Protein AF-A0A3M6WGT9-F1 (afdb_monomer_lite)

Sequence (282 aa):
MFNALTCRSSTKSVLRGEIPVFGGKNSNRMFNYAVMGSLLGQGMVIYFPPLQRVFQTEALGVGDLVSEAVSPNGHQIHDPWLTPTGQQQCRDRCDRFQRHGEIELLLASPMRRALQTCHLTFEPVVRRGKKIVALPIAEEASDAPCDTGSEVDILQADFPDIVDFDNVKYGWWHHDQELAVDPPSLNARAAKLSRFIRDRPEKEVVLVSHGFFNHYLTGDVNDKGEQTTPWWEETELRTFSFVEGDERAMIRETDESMRRRGAKEEGPRLNRPKERGKSISV

pLDDT: mean 82.73, std 18.53, range [26.28, 98.88]

Foldseek 3Di:
DVVVQCPPDPPDHVVVVREPCDDDPRHPVVVNVVVVVVVVVVVCCQPPVVNCVVVVHHHDDPVNVVDPDDDPCNLQAALDADDPVLLVLLQVLLVVDDCLVQADAAEEALRNNLLSSSCSNNVVNLVVVHAYEHALLQFDLDLGNNSQHDAPVVSCVVQPSRHDCPNPDGPSRDCDDCNPNFLLSLLVSLLVVLVVVVPDPRDHYDYRHDFLSVCSNQQQADPRSHGNDDTDDRSQDWDWDFDPPDPSSWIDTDPVRCVVVVHDDDDTHHSDSDPPDPDPDD

Organism: Hortaea werneckii (NCBI:txid91943)

Radius of gyration: 25.4 Å; chains: 1; bounding box: 83×44×42 Å

Structure (mmCIF, N/CA/C/O backbone):
data_AF-A0A3M6WGT9-F1
#
_entry.id   AF-A0A3M6WGT9-F1
#
loop_
_atom_site.group_PDB
_atom_site.id
_atom_site.type_symbol
_atom_site.label_atom_id
_atom_site.label_alt_id
_atom_site.label_comp_id
_atom_site.label_asym_id
_atom_site.label_entity_id
_atom_site.label_seq_id
_atom_site.pdbx_PDB_ins_code
_atom_site.Cartn_x
_atom_site.Cartn_y
_atom_site.Cartn_z
_atom_site.occupancy
_atom_site.B_iso_or_equiv
_atom_site.auth_seq_id
_atom_site.auth_comp_id
_atom_site.auth_asym_id
_atom_site.auth_atom_id
_atom_site.pdbx_PDB_model_num
ATOM 1 N N . MET A 1 1 ? 40.885 0.415 -18.250 1.00 55.53 1 MET A N 1
ATOM 2 C CA . MET A 1 1 ? 41.825 -0.094 -17.221 1.00 55.53 1 MET A CA 1
ATOM 3 C C . MET A 1 1 ? 42.456 -1.435 -17.615 1.00 55.53 1 MET A C 1
ATOM 5 O O . MET A 1 1 ? 43.675 -1.496 -17.694 1.00 55.53 1 MET A O 1
ATOM 9 N N . PHE A 1 2 ? 41.672 -2.471 -17.953 1.00 50.66 2 PHE A N 1
ATOM 10 C CA . PHE A 1 2 ? 42.188 -3.800 -18.340 1.00 50.66 2 PHE A CA 1
ATOM 11 C C . PHE A 1 2 ? 43.122 -3.809 -19.569 1.00 50.66 2 PHE A C 1
ATOM 13 O O . PHE A 1 2 ? 44.172 -4.440 -19.511 1.00 50.66 2 PHE A O 1
ATOM 20 N N . ASN A 1 3 ? 42.839 -3.020 -20.615 1.00 54.06 3 ASN A N 1
ATOM 21 C CA . ASN A 1 3 ? 43.721 -2.907 -21.795 1.00 54.06 3 ASN A CA 1
ATOM 22 C C . ASN A 1 3 ? 45.082 -2.235 -21.528 1.00 54.06 3 ASN A C 1
ATOM 24 O O . ASN A 1 3 ? 46.012 -2.400 -22.307 1.00 54.06 3 ASN A O 1
ATOM 28 N N . ALA A 1 4 ? 45.223 -1.461 -20.448 1.00 53.47 4 ALA A N 1
ATOM 29 C CA . ALA A 1 4 ? 46.499 -0.830 -20.097 1.00 53.47 4 ALA A CA 1
ATOM 30 C C . ALA A 1 4 ? 47.393 -1.759 -19.253 1.00 53.47 4 ALA A C 1
ATOM 32 O O . ALA A 1 4 ? 48.613 -1.603 -19.247 1.00 53.47 4 ALA A O 1
ATOM 33 N N . LEU A 1 5 ? 46.795 -2.745 -18.570 1.00 52.88 5 LEU A N 1
ATOM 34 C CA . LEU A 1 5 ? 47.497 -3.759 -17.777 1.00 52.88 5 LEU A CA 1
ATOM 35 C C . LEU A 1 5 ? 48.136 -4.852 -18.648 1.00 52.88 5 LEU A C 1
ATOM 37 O O . LEU A 1 5 ? 49.143 -5.433 -18.253 1.00 52.88 5 LEU A O 1
ATOM 41 N N . THR A 1 6 ? 47.591 -5.106 -19.839 1.00 52.44 6 THR A N 1
ATOM 42 C CA . THR A 1 6 ? 48.084 -6.119 -20.787 1.00 52.44 6 THR A CA 1
ATOM 43 C C . THR A 1 6 ? 49.278 -5.646 -21.626 1.00 52.44 6 THR A C 1
ATOM 45 O O . THR A 1 6 ? 50.026 -6.467 -22.150 1.00 52.44 6 THR A O 1
ATOM 48 N N . CYS A 1 7 ? 49.524 -4.336 -21.717 1.00 48.47 7 CYS A N 1
ATOM 49 C CA . CYS A 1 7 ? 50.463 -3.759 -22.688 1.00 48.47 7 CYS A CA 1
ATOM 50 C C . CYS A 1 7 ? 51.912 -3.548 -22.204 1.00 48.47 7 CYS A C 1
ATOM 52 O O . CYS A 1 7 ? 52.659 -2.820 -22.855 1.00 48.47 7 CYS A O 1
ATOM 54 N N . ARG A 1 8 ? 52.373 -4.165 -21.102 1.00 52.38 8 ARG A N 1
ATOM 55 C CA . ARG A 1 8 ? 53.797 -4.032 -20.698 1.00 52.38 8 ARG A CA 1
ATOM 56 C C . ARG A 1 8 ? 54.530 -5.316 -20.308 1.00 52.38 8 ARG A C 1
ATOM 58 O O . ARG A 1 8 ? 55.694 -5.250 -19.924 1.00 52.38 8 ARG A O 1
ATOM 65 N N . SER A 1 9 ? 53.920 -6.488 -20.451 1.00 49.50 9 SER A N 1
ATOM 66 C CA . SER A 1 9 ? 54.666 -7.747 -20.380 1.00 49.50 9 SER A CA 1
ATOM 67 C C . SER A 1 9 ? 53.886 -8.874 -21.041 1.00 49.50 9 SER A C 1
ATOM 69 O O . SER A 1 9 ? 52.798 -9.209 -20.591 1.00 49.50 9 SER A O 1
ATOM 71 N N . SER A 1 10 ? 54.457 -9.501 -22.071 1.00 49.78 10 SER A N 1
ATOM 72 C CA . SER A 1 10 ? 53.919 -10.744 -22.641 1.00 49.78 10 SER A CA 1
ATOM 73 C C . SER A 1 10 ? 54.091 -11.953 -21.708 1.00 49.78 10 SER A C 1
ATOM 75 O O . SER A 1 10 ? 53.603 -13.033 -22.022 1.00 49.78 10 SER A O 1
ATOM 77 N N . THR A 1 11 ? 54.774 -11.793 -20.565 1.00 55.25 11 THR A N 1
ATOM 78 C CA . THR A 1 11 ? 55.174 -12.905 -19.689 1.00 55.25 11 THR A CA 1
ATOM 79 C C . THR A 1 11 ? 54.880 -12.703 -18.202 1.00 55.25 11 THR A C 1
ATOM 81 O O . THR A 1 11 ? 55.142 -13.625 -17.439 1.00 55.25 11 THR A O 1
ATOM 84 N N . LYS A 1 12 ? 54.377 -11.542 -17.757 1.00 53.00 12 LYS A N 1
ATOM 85 C CA . LYS A 1 12 ? 54.099 -11.274 -16.332 1.00 53.00 12 LYS A CA 1
ATOM 86 C C . LYS A 1 12 ? 52.681 -10.775 -16.110 1.00 53.00 12 LYS A C 1
ATOM 88 O O . LYS A 1 12 ? 52.239 -9.850 -16.788 1.00 53.00 12 LYS A O 1
ATOM 93 N N . SER A 1 13 ? 51.987 -11.364 -15.138 1.00 54.47 13 SER A N 1
ATOM 94 C CA . SER A 1 13 ? 50.572 -11.081 -14.864 1.00 54.47 13 SER A CA 1
ATOM 95 C C . SER A 1 13 ? 50.356 -10.462 -13.485 1.00 54.47 13 SER A C 1
ATOM 97 O O . SER A 1 13 ? 50.841 -10.967 -12.473 1.00 54.47 13 SER A O 1
ATOM 99 N N . VAL A 1 14 ? 49.552 -9.396 -13.436 1.00 54.03 14 VAL A N 1
ATOM 100 C CA . VAL A 1 14 ? 49.102 -8.769 -12.180 1.00 54.03 14 VAL A CA 1
ATOM 101 C C . VAL A 1 14 ? 48.201 -9.716 -11.377 1.00 54.03 14 VAL A C 1
ATOM 103 O O . VAL A 1 14 ? 48.299 -9.758 -10.156 1.00 54.03 14 VAL A O 1
ATOM 106 N N . LEU A 1 15 ? 47.397 -10.551 -12.050 1.00 56.28 15 LEU A N 1
ATOM 107 C CA . LEU A 1 15 ? 46.505 -11.530 -11.408 1.00 56.28 15 LEU A CA 1
ATOM 108 C C . LEU A 1 15 ? 47.255 -12.717 -10.780 1.00 56.28 15 LEU A C 1
ATOM 110 O O . LEU A 1 15 ? 46.694 -13.415 -9.944 1.00 56.28 15 LEU A O 1
ATOM 114 N N . ARG A 1 16 ? 48.523 -12.940 -11.157 1.00 57.12 16 ARG A N 1
ATOM 115 C CA . ARG A 1 16 ? 49.406 -13.953 -10.547 1.00 57.12 16 ARG A CA 1
ATOM 116 C C . ARG A 1 16 ? 50.304 -13.392 -9.434 1.00 57.12 16 ARG A C 1
ATOM 118 O O . ARG A 1 16 ? 51.127 -14.126 -8.903 1.00 57.12 16 ARG A O 1
ATOM 125 N N . GLY A 1 17 ? 50.169 -12.110 -9.076 1.00 58.03 17 GLY A N 1
ATOM 126 C CA . GLY A 1 17 ? 50.948 -11.481 -7.997 1.00 58.03 17 GLY A CA 1
ATOM 127 C C . GLY A 1 17 ? 52.405 -11.147 -8.350 1.00 58.03 17 GLY A C 1
ATOM 128 O O . GLY A 1 17 ? 53.167 -10.718 -7.489 1.00 58.03 17 GLY A O 1
ATOM 129 N N . GLU A 1 18 ? 52.807 -11.294 -9.615 1.00 56.44 18 GLU A N 1
ATOM 130 C CA . GLU A 1 18 ? 54.190 -11.084 -10.078 1.00 56.44 18 GLU A CA 1
ATOM 131 C C . GLU A 1 18 ? 54.564 -9.595 -10.227 1.00 56.44 18 GLU A C 1
ATOM 133 O O . GLU A 1 18 ? 55.741 -9.249 -10.366 1.00 56.44 18 GLU A O 1
ATOM 138 N N . ILE A 1 19 ? 53.567 -8.703 -10.196 1.00 58.50 19 ILE A N 1
ATOM 139 C CA . ILE A 1 19 ? 53.727 -7.246 -10.212 1.00 58.50 19 ILE A CA 1
ATOM 140 C C . ILE A 1 19 ? 52.951 -6.678 -9.013 1.00 58.50 19 ILE A C 1
ATOM 142 O O . ILE A 1 19 ? 51.719 -6.739 -9.009 1.00 58.50 19 ILE A O 1
ATOM 146 N N . PRO A 1 20 ? 53.629 -6.118 -7.994 1.00 58.47 20 PRO A N 1
ATOM 147 C CA . PRO A 1 20 ? 52.953 -5.575 -6.822 1.00 58.47 20 PRO A CA 1
ATOM 148 C C . PRO A 1 20 ? 52.165 -4.313 -7.198 1.00 58.47 20 PRO A C 1
ATOM 150 O O . PRO A 1 20 ? 52.735 -3.352 -7.717 1.00 58.47 20 PRO A O 1
ATOM 153 N N . VAL A 1 21 ? 50.857 -4.307 -6.919 1.00 58.66 21 VAL A N 1
ATOM 154 C CA . VAL A 1 21 ? 49.956 -3.173 -7.207 1.00 58.66 21 VAL A CA 1
ATOM 155 C C . VAL A 1 21 ? 50.207 -2.008 -6.247 1.00 58.66 21 VAL A C 1
ATOM 157 O O . VAL A 1 21 ? 50.140 -0.855 -6.656 1.00 58.66 21 VAL A O 1
ATOM 160 N N . PHE A 1 22 ? 50.612 -2.276 -5.004 1.00 56.28 22 PHE A N 1
ATOM 161 C CA . PHE A 1 22 ? 50.898 -1.243 -4.007 1.00 56.28 22 PHE A CA 1
ATOM 162 C C . PHE A 1 22 ? 52.315 -1.402 -3.435 1.00 56.28 22 PHE A C 1
ATOM 164 O O . PHE A 1 22 ? 52.705 -2.482 -3.005 1.00 56.28 22 PHE A O 1
ATOM 171 N N . GLY A 1 23 ? 53.099 -0.316 -3.450 1.00 56.31 23 GLY A N 1
ATOM 172 C CA . GLY A 1 23 ? 54.267 -0.150 -2.570 1.00 56.31 23 GLY A CA 1
ATOM 173 C C . GLY A 1 23 ? 55.510 -1.035 -2.781 1.00 56.31 23 GLY A C 1
ATOM 174 O O . GLY A 1 23 ? 56.225 -1.265 -1.814 1.00 56.31 23 GLY A O 1
ATOM 175 N N . GLY A 1 24 ? 55.831 -1.501 -3.997 1.00 56.53 24 GLY A N 1
ATOM 176 C CA . GLY A 1 24 ? 57.049 -2.296 -4.269 1.00 56.53 24 GLY A CA 1
ATOM 177 C C . GLY A 1 24 ? 58.053 -1.621 -5.218 1.00 56.53 24 GLY A C 1
ATOM 178 O O . GLY A 1 24 ? 57.663 -0.803 -6.048 1.00 56.53 24 GLY A O 1
ATOM 179 N N . LYS A 1 25 ? 59.346 -2.001 -5.165 1.00 53.09 25 LYS A N 1
ATOM 180 C CA . LYS A 1 25 ? 60.406 -1.525 -6.099 1.00 53.09 25 LYS A CA 1
ATOM 181 C C . LYS A 1 25 ? 60.087 -1.775 -7.589 1.00 53.09 25 LYS A C 1
ATOM 183 O O . LYS A 1 25 ? 60.645 -1.089 -8.435 1.00 53.09 25 LYS A O 1
ATOM 188 N N . ASN A 1 26 ? 59.163 -2.695 -7.885 1.00 55.38 26 ASN A N 1
ATOM 189 C CA . ASN A 1 26 ? 58.689 -3.035 -9.232 1.00 55.38 26 ASN A CA 1
ATOM 190 C C . ASN A 1 26 ? 57.218 -2.636 -9.497 1.00 55.38 26 ASN A C 1
ATOM 192 O O . ASN A 1 26 ? 56.639 -3.107 -10.476 1.00 55.38 26 ASN A O 1
ATOM 196 N N . SER A 1 27 ? 56.585 -1.810 -8.648 1.00 60.50 27 SER A N 1
ATOM 197 C CA . SER A 1 27 ? 55.226 -1.325 -8.933 1.00 60.50 27 SER A CA 1
ATOM 198 C C . SER A 1 27 ? 55.254 -0.232 -10.000 1.00 60.50 27 SER A C 1
ATOM 200 O O . SER A 1 27 ? 56.126 0.644 -10.010 1.00 60.50 27 SER A O 1
ATOM 202 N N . ASN A 1 28 ? 54.284 -0.255 -10.914 1.00 65.75 28 ASN A N 1
ATOM 203 C CA . ASN A 1 28 ? 54.163 0.788 -11.923 1.00 65.75 28 ASN A CA 1
ATOM 204 C C . ASN A 1 28 ? 53.488 2.019 -11.307 1.00 65.75 28 ASN A C 1
ATOM 206 O O . ASN A 1 28 ? 52.280 2.220 -11.424 1.00 65.75 28 ASN A O 1
ATOM 210 N N . ARG A 1 29 ? 54.296 2.847 -10.637 1.00 67.31 29 ARG A N 1
ATOM 211 C CA . ARG A 1 29 ? 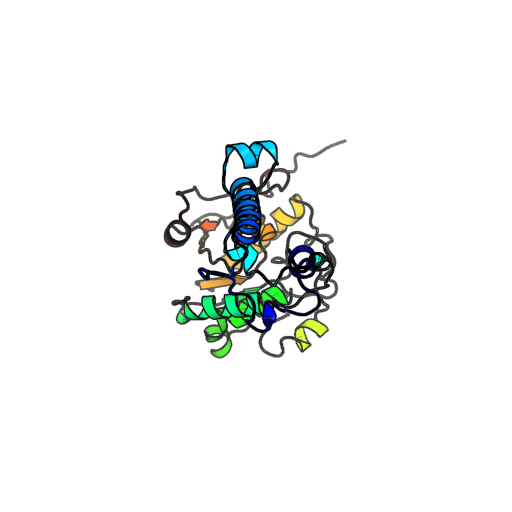53.835 4.073 -9.972 1.00 67.31 29 ARG A CA 1
ATOM 212 C C . ARG A 1 29 ? 53.083 4.997 -10.925 1.00 67.31 29 ARG A C 1
ATOM 214 O O . ARG A 1 29 ? 52.060 5.541 -10.539 1.00 67.31 29 ARG A O 1
ATOM 221 N N . MET A 1 30 ? 53.536 5.110 -12.176 1.00 69.88 30 MET A N 1
ATOM 222 C CA . MET A 1 30 ? 52.884 5.961 -13.174 1.00 69.88 30 MET A CA 1
ATOM 223 C C . MET A 1 30 ? 51.500 5.433 -13.568 1.00 69.88 30 MET A C 1
ATOM 225 O O . MET A 1 30 ? 50.559 6.210 -13.690 1.00 69.88 30 MET A O 1
ATOM 229 N N . PHE A 1 31 ? 51.348 4.112 -13.702 1.00 69.75 31 PHE A N 1
ATOM 230 C CA . PHE A 1 31 ? 50.041 3.488 -13.920 1.00 69.75 31 PHE A CA 1
ATOM 231 C C . PHE A 1 31 ? 49.107 3.702 -12.725 1.00 69.75 31 PHE A C 1
ATOM 233 O O . PHE A 1 31 ? 47.961 4.095 -12.915 1.00 69.75 31 PHE A O 1
ATOM 240 N N . ASN A 1 32 ? 49.601 3.526 -11.499 1.00 70.94 32 ASN A N 1
ATOM 241 C CA . ASN A 1 32 ? 48.801 3.762 -10.298 1.00 70.94 32 ASN A CA 1
ATOM 242 C C . ASN A 1 32 ? 48.371 5.228 -10.173 1.00 70.94 32 ASN A C 1
ATOM 244 O O . ASN A 1 32 ? 47.230 5.488 -9.809 1.00 70.94 32 ASN A O 1
ATOM 248 N N . TYR A 1 33 ? 49.246 6.181 -10.511 1.00 75.75 33 TYR A N 1
ATOM 249 C CA . TYR A 1 33 ? 48.881 7.597 -10.557 1.00 75.75 33 TYR A CA 1
ATOM 250 C C . TYR A 1 33 ? 47.846 7.892 -11.642 1.00 75.75 33 TYR A C 1
ATOM 252 O O . TYR A 1 33 ? 46.919 8.652 -11.388 1.00 75.75 33 TYR A O 1
ATOM 260 N N . ALA A 1 34 ? 47.945 7.262 -12.816 1.00 75.81 34 ALA A N 1
ATOM 261 C CA . ALA A 1 34 ? 46.953 7.419 -13.877 1.00 75.81 34 ALA A CA 1
ATOM 262 C C . ALA A 1 34 ? 45.583 6.839 -13.482 1.00 75.81 34 ALA A C 1
ATOM 264 O O . ALA A 1 34 ? 44.558 7.483 -13.691 1.00 75.81 34 ALA A O 1
ATOM 265 N N . VAL A 1 35 ? 45.554 5.652 -12.866 1.00 72.81 35 VAL A N 1
ATOM 266 C CA . VAL A 1 35 ? 44.316 5.034 -12.364 1.00 72.81 35 VAL A CA 1
ATOM 267 C C . VAL A 1 35 ? 43.717 5.868 -11.236 1.00 72.81 35 VAL A C 1
ATOM 269 O O . VAL A 1 35 ? 42.528 6.171 -11.271 1.00 72.81 35 VAL A O 1
ATOM 272 N N . MET A 1 36 ? 44.534 6.308 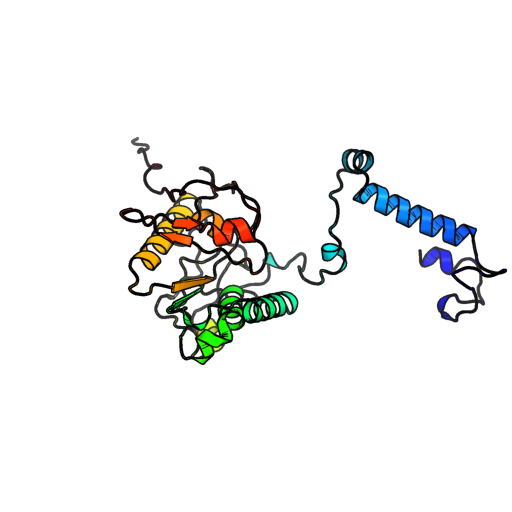-10.278 1.00 79.00 36 MET A N 1
ATOM 273 C CA . MET A 1 36 ? 44.073 7.150 -9.176 1.00 79.00 36 MET A CA 1
ATOM 274 C C . MET A 1 36 ? 43.567 8.506 -9.674 1.00 79.00 36 MET A C 1
ATOM 276 O O . MET A 1 36 ? 42.514 8.950 -9.238 1.00 79.00 36 MET A O 1
ATOM 280 N N . GLY A 1 37 ? 44.250 9.127 -10.639 1.00 82.62 37 GLY A N 1
ATOM 281 C CA . GLY A 1 37 ? 43.797 10.358 -11.288 1.00 82.62 37 GLY A CA 1
ATOM 282 C C . GLY A 1 37 ? 42.483 10.180 -12.051 1.00 82.62 37 GLY A C 1
ATOM 283 O O . GLY A 1 37 ? 41.620 11.047 -11.978 1.00 82.62 37 GLY A O 1
ATOM 284 N N . SER A 1 38 ? 42.285 9.039 -12.719 1.00 81.19 38 SER A N 1
ATOM 285 C CA . SER A 1 38 ? 41.018 8.711 -13.386 1.00 81.19 38 SER A CA 1
ATOM 286 C C . SER A 1 38 ? 39.870 8.537 -12.390 1.00 81.19 38 SER A C 1
ATOM 288 O O . SER A 1 38 ? 38.782 9.051 -12.631 1.00 81.19 38 SER A O 1
ATOM 290 N N . LEU A 1 39 ? 40.100 7.828 -11.281 1.00 79.62 39 LEU A N 1
ATOM 291 C CA . LEU A 1 39 ? 39.087 7.613 -10.242 1.00 79.62 39 LEU A CA 1
ATOM 292 C C . LEU A 1 39 ? 38.764 8.910 -9.493 1.00 79.62 39 LEU A C 1
ATOM 294 O O . LEU A 1 39 ? 37.598 9.201 -9.251 1.00 79.62 39 LEU A O 1
ATOM 298 N N . LEU A 1 40 ? 39.779 9.724 -9.190 1.00 84.00 40 LEU A N 1
ATOM 299 C CA . LEU A 1 40 ? 39.595 11.057 -8.616 1.00 84.00 40 LEU A CA 1
ATOM 300 C C . LEU A 1 40 ? 38.839 11.974 -9.575 1.00 84.00 40 LEU A C 1
ATOM 302 O O . LEU A 1 40 ? 37.927 12.661 -9.141 1.00 84.00 40 LEU A O 1
ATOM 306 N N . GLY A 1 41 ? 39.158 11.956 -10.871 1.00 82.06 41 GLY A N 1
ATOM 307 C CA . GLY A 1 41 ? 38.435 12.732 -11.879 1.00 82.06 41 GLY A CA 1
ATOM 308 C C . GLY A 1 41 ? 36.957 12.349 -11.954 1.00 82.06 41 GLY A C 1
ATOM 309 O O . GLY A 1 41 ? 36.099 13.225 -11.934 1.00 82.06 41 GLY A O 1
ATOM 310 N N . GLN A 1 42 ? 36.652 11.049 -11.956 1.00 79.94 42 GLN A N 1
ATOM 311 C CA . GLN A 1 42 ? 35.272 10.554 -11.906 1.00 79.94 42 GLN A CA 1
ATOM 312 C C . GLN A 1 42 ? 34.575 10.959 -10.599 1.00 79.94 42 GLN A C 1
ATOM 314 O O . GLN A 1 42 ? 33.469 11.487 -10.639 1.00 79.94 42 GLN A O 1
ATOM 319 N N . GLY A 1 43 ? 35.245 10.815 -9.452 1.00 78.56 43 GLY A N 1
ATOM 320 C CA . GLY A 1 43 ? 34.715 11.252 -8.159 1.00 78.56 43 GLY A CA 1
ATOM 321 C C . GLY A 1 43 ? 34.482 12.763 -8.084 1.00 78.56 43 GLY A C 1
ATOM 322 O O . GLY A 1 43 ? 33.488 13.205 -7.523 1.00 78.56 43 GLY A O 1
ATOM 323 N N . MET A 1 44 ? 35.347 13.573 -8.693 1.00 79.25 44 MET A N 1
ATOM 324 C CA . MET A 1 44 ? 35.169 15.022 -8.766 1.00 79.25 44 MET A CA 1
ATOM 325 C C . MET A 1 44 ? 33.986 15.397 -9.658 1.00 79.25 44 MET A C 1
ATOM 327 O O . MET A 1 44 ? 33.230 16.289 -9.299 1.00 79.25 44 MET A O 1
ATOM 331 N N . VAL A 1 45 ? 33.772 14.714 -10.782 1.00 78.62 45 VAL A N 1
ATOM 332 C CA . VAL A 1 45 ? 32.565 14.945 -11.590 1.00 78.62 45 VAL A CA 1
ATOM 333 C C . VAL A 1 45 ? 31.309 14.626 -10.775 1.00 78.62 45 VAL A C 1
ATOM 335 O O . VAL A 1 45 ? 30.389 15.429 -10.778 1.00 78.62 45 VAL A O 1
ATOM 338 N N . ILE A 1 46 ? 31.306 13.531 -10.010 1.00 72.81 46 ILE A N 1
ATOM 339 C CA . ILE A 1 46 ? 30.127 13.078 -9.254 1.00 72.81 46 ILE A CA 1
ATOM 340 C C . ILE A 1 46 ? 29.878 13.897 -7.978 1.00 72.81 46 ILE A C 1
ATOM 342 O O . ILE A 1 46 ? 28.725 14.067 -7.604 1.00 72.81 46 ILE A O 1
ATOM 346 N N . TYR A 1 47 ? 30.912 14.404 -7.297 1.00 73.19 47 TYR A N 1
ATOM 347 C CA . TYR A 1 47 ? 30.776 14.978 -5.946 1.00 73.19 47 TYR A CA 1
ATOM 348 C C . TYR A 1 47 ? 31.276 16.422 -5.794 1.00 73.19 47 TYR A C 1
ATOM 350 O O . TYR A 1 47 ? 31.131 16.999 -4.716 1.00 73.19 47 TYR A O 1
ATOM 358 N N . PHE A 1 48 ? 31.879 17.031 -6.823 1.00 81.88 48 PHE A N 1
ATOM 359 C CA . PHE A 1 48 ? 32.365 18.414 -6.755 1.00 81.88 48 PHE A CA 1
ATOM 360 C C . PHE A 1 48 ? 31.385 19.381 -7.452 1.00 81.88 48 PHE A C 1
ATOM 362 O O . PHE A 1 48 ? 31.302 19.382 -8.685 1.00 81.88 48 PHE A O 1
ATOM 369 N N . PRO A 1 49 ? 30.691 20.270 -6.708 1.00 76.00 49 PRO A N 1
ATOM 370 C CA . PRO A 1 49 ? 29.579 21.069 -7.239 1.00 76.00 49 PRO A CA 1
ATOM 371 C C . PRO A 1 49 ? 29.877 21.918 -8.487 1.00 76.00 49 PRO A C 1
ATOM 373 O O . PRO A 1 49 ? 29.011 22.021 -9.358 1.00 76.00 49 PRO A O 1
ATOM 376 N N . PRO A 1 50 ? 31.067 22.533 -8.646 1.00 81.19 50 PRO A N 1
ATOM 377 C CA . PRO A 1 50 ? 31.395 23.253 -9.875 1.00 81.19 50 PRO A CA 1
ATOM 378 C C . PRO A 1 50 ? 31.423 22.358 -11.120 1.00 81.19 50 PRO A C 1
ATOM 380 O O . PRO A 1 50 ? 30.978 22.789 -12.179 1.00 81.19 50 PRO A O 1
ATOM 383 N N . LEU A 1 51 ? 31.913 21.119 -11.000 1.00 75.94 51 LEU A N 1
ATOM 384 C CA . LEU A 1 51 ? 31.977 20.176 -12.120 1.00 75.94 51 LEU A CA 1
ATOM 385 C C . LEU A 1 51 ? 30.627 19.505 -12.368 1.00 75.94 51 LEU A C 1
ATOM 387 O O . LEU A 1 51 ? 30.254 19.344 -13.527 1.00 75.94 51 LEU A O 1
ATOM 391 N N . GLN A 1 52 ? 29.853 19.228 -11.317 1.00 71.56 52 GLN A N 1
ATOM 392 C CA . GLN A 1 52 ? 28.478 18.743 -11.453 1.00 71.56 52 GLN A CA 1
ATOM 393 C C . GLN A 1 52 ? 27.613 19.683 -12.298 1.00 71.56 52 GLN A C 1
ATOM 395 O O . GLN A 1 52 ? 26.861 19.223 -13.150 1.00 71.56 52 GLN A O 1
ATOM 400 N N . ARG A 1 53 ? 27.769 21.006 -12.136 1.00 70.94 53 ARG A N 1
ATOM 401 C CA . ARG A 1 53 ? 27.040 22.005 -12.942 1.00 70.94 53 ARG A CA 1
ATOM 402 C C . ARG A 1 53 ? 27.456 22.029 -14.410 1.00 70.94 53 ARG A C 1
ATOM 404 O O . ARG A 1 53 ? 26.610 22.255 -15.266 1.00 70.94 53 ARG A O 1
ATOM 411 N N . VAL A 1 54 ? 28.743 21.834 -14.701 1.00 78.62 54 VAL A N 1
ATOM 412 C CA . VAL A 1 54 ? 29.263 21.842 -16.080 1.00 78.62 54 VAL A CA 1
ATOM 413 C C . VAL A 1 54 ? 28.876 20.560 -16.815 1.00 78.62 54 VAL A C 1
ATOM 415 O O . VAL A 1 54 ? 28.491 20.619 -17.978 1.00 78.62 54 VAL A O 1
ATOM 418 N N . PHE A 1 55 ? 28.953 19.416 -16.132 1.00 72.62 55 PHE A N 1
ATOM 419 C CA . PHE A 1 55 ? 28.673 18.098 -16.707 1.00 72.62 55 PHE A CA 1
ATOM 420 C C . PHE A 1 55 ? 27.240 17.604 -16.474 1.00 72.62 55 PHE A C 1
ATOM 422 O O . PHE A 1 55 ? 26.920 16.506 -16.913 1.00 72.62 55 PHE A O 1
ATOM 429 N N . GLN A 1 56 ? 26.392 18.395 -15.806 1.00 64.88 56 GLN A N 1
ATOM 430 C CA . GLN A 1 56 ? 25.009 18.044 -15.451 1.00 64.88 56 GLN A CA 1
ATOM 431 C C . GLN A 1 56 ? 24.903 16.671 -14.765 1.00 64.88 56 GLN A C 1
ATOM 433 O O . GLN A 1 56 ? 24.103 15.827 -15.155 1.00 64.88 56 GLN A O 1
ATOM 438 N N . THR A 1 57 ? 25.751 16.422 -13.766 1.00 60.06 57 THR A N 1
ATOM 439 C CA . THR A 1 57 ? 25.785 15.134 -13.052 1.00 60.06 57 THR A CA 1
ATOM 440 C C . THR A 1 57 ? 25.176 15.259 -11.664 1.00 60.06 57 THR A C 1
ATOM 442 O O . THR A 1 57 ? 25.428 16.230 -10.951 1.00 60.06 57 THR A O 1
ATOM 445 N N . GLU A 1 58 ? 24.376 14.265 -11.283 1.00 63.56 58 GLU A N 1
ATOM 446 C CA . GLU A 1 58 ? 23.821 14.140 -9.936 1.00 63.56 58 GLU A CA 1
ATOM 447 C C . GLU A 1 58 ? 24.752 13.292 -9.058 1.00 63.56 58 GLU A C 1
ATOM 449 O O . GLU A 1 58 ? 25.468 12.413 -9.548 1.00 63.56 58 GLU A O 1
ATOM 454 N N . ALA A 1 59 ? 24.793 13.581 -7.755 1.00 62.00 59 ALA A N 1
ATOM 455 C CA . ALA A 1 59 ? 25.629 12.832 -6.823 1.00 62.00 59 ALA A CA 1
ATOM 456 C C . ALA A 1 59 ? 25.042 11.431 -6.608 1.00 62.00 59 ALA A C 1
ATOM 458 O O . ALA A 1 59 ? 23.975 11.297 -6.017 1.00 62.00 59 ALA A O 1
ATOM 459 N N . LEU A 1 60 ? 25.760 10.395 -7.046 1.00 54.56 60 LEU A N 1
ATOM 460 C CA . LEU A 1 60 ? 25.392 9.002 -6.787 1.00 54.56 60 LEU A CA 1
ATOM 461 C C . LEU A 1 60 ? 25.508 8.693 -5.291 1.00 54.56 60 LEU A C 1
ATOM 463 O O . LEU A 1 60 ? 26.550 8.949 -4.668 1.00 54.56 60 LEU A O 1
ATOM 467 N N . GLY A 1 61 ? 24.458 8.107 -4.722 1.00 59.88 61 GLY A N 1
ATOM 468 C CA . GLY A 1 61 ? 24.494 7.568 -3.370 1.00 59.88 61 GLY A CA 1
ATOM 469 C C . GLY A 1 61 ? 25.344 6.298 -3.323 1.00 59.88 61 GLY A C 1
ATOM 470 O O . GLY A 1 61 ? 25.417 5.545 -4.288 1.00 59.88 61 GLY A O 1
ATOM 471 N N . VAL A 1 62 ? 25.971 5.997 -2.181 1.00 53.00 62 VAL A N 1
ATOM 472 C CA . VAL A 1 62 ? 26.714 4.727 -2.003 1.00 53.00 62 VAL A CA 1
ATOM 473 C C . VAL A 1 62 ? 25.797 3.503 -2.208 1.00 53.00 62 VAL A C 1
ATOM 475 O O . VAL A 1 62 ? 26.275 2.444 -2.603 1.00 53.00 62 VAL A O 1
ATOM 478 N N . GLY A 1 63 ? 24.482 3.666 -2.019 1.00 49.31 63 GLY A N 1
ATOM 479 C CA . GLY A 1 63 ? 23.466 2.656 -2.329 1.00 49.31 63 GLY A CA 1
ATOM 480 C C . GLY A 1 63 ? 23.283 2.372 -3.825 1.00 49.31 63 GLY A C 1
ATOM 481 O O . GLY A 1 63 ? 23.019 1.227 -4.176 1.00 49.31 63 GLY A O 1
ATOM 482 N N . ASP A 1 64 ? 23.522 3.343 -4.713 1.00 50.78 64 ASP A N 1
ATOM 483 C CA . ASP A 1 64 ? 23.396 3.151 -6.169 1.00 50.78 64 ASP A CA 1
ATOM 484 C C . ASP A 1 64 ? 24.496 2.245 -6.729 1.00 50.78 64 ASP A C 1
ATOM 486 O O . ASP A 1 64 ? 24.302 1.560 -7.729 1.00 50.78 64 ASP A O 1
ATOM 490 N N . LEU A 1 65 ? 25.657 2.198 -6.062 1.00 47.72 65 LEU A N 1
ATOM 491 C CA . LEU A 1 65 ? 26.771 1.327 -6.448 1.00 47.72 65 LEU A CA 1
ATOM 492 C C . LEU A 1 65 ? 26.557 -0.143 -6.048 1.00 47.72 65 LEU A C 1
ATOM 494 O O . LEU A 1 65 ? 27.256 -1.017 -6.558 1.00 47.72 65 LEU A O 1
ATOM 498 N N . VAL A 1 66 ? 25.636 -0.399 -5.112 1.00 48.50 66 VAL A N 1
ATOM 499 C CA . VAL A 1 66 ? 25.332 -1.730 -4.552 1.00 48.50 66 VAL A CA 1
ATOM 500 C C . VAL A 1 66 ? 23.920 -2.195 -4.949 1.00 48.50 66 VAL A C 1
ATOM 502 O O . VAL A 1 66 ? 23.560 -3.346 -4.715 1.00 48.50 66 VAL A O 1
ATOM 505 N N . SER A 1 67 ? 23.129 -1.334 -5.598 1.00 40.81 67 SER A N 1
ATOM 506 C CA . SER A 1 67 ? 21.796 -1.652 -6.110 1.00 40.81 67 SER A CA 1
ATOM 507 C C . SER A 1 67 ? 21.875 -2.522 -7.371 1.00 40.81 67 SER A C 1
ATOM 509 O O . SER A 1 67 ? 21.713 -2.073 -8.504 1.00 40.81 67 SER A O 1
ATOM 511 N N . GLU A 1 68 ? 22.091 -3.821 -7.184 1.00 46.62 68 GLU A N 1
ATOM 512 C CA . GLU A 1 68 ? 21.430 -4.804 -8.039 1.00 46.62 68 GLU A CA 1
ATOM 513 C C . GLU A 1 68 ? 19.945 -4.798 -7.660 1.00 46.62 68 GLU A C 1
ATOM 515 O O . GLU A 1 68 ? 19.580 -5.438 -6.677 1.00 46.62 68 GLU A O 1
ATOM 520 N N . ALA A 1 69 ? 19.099 -4.054 -8.384 1.00 46.03 69 ALA A N 1
ATOM 521 C CA . ALA A 1 69 ? 17.718 -4.453 -8.718 1.00 46.03 69 ALA A CA 1
ATOM 522 C C . ALA A 1 69 ? 16.808 -3.278 -9.119 1.00 46.03 69 ALA A C 1
ATOM 524 O O . ALA A 1 69 ? 15.770 -3.060 -8.505 1.00 46.03 69 ALA A O 1
ATOM 525 N N . VAL A 1 70 ? 17.090 -2.616 -10.239 1.00 53.22 70 VAL A N 1
ATOM 526 C CA . VAL A 1 70 ? 16.004 -2.201 -11.139 1.00 53.22 70 VAL A CA 1
ATOM 527 C C . VAL A 1 70 ? 16.469 -2.550 -12.543 1.00 53.22 70 VAL A C 1
ATOM 529 O O . VAL A 1 70 ? 17.381 -1.930 -13.082 1.00 53.22 70 VAL A O 1
ATOM 532 N N . SER A 1 71 ? 15.908 -3.613 -13.125 1.00 55.84 71 SER A N 1
ATOM 533 C CA . SER A 1 71 ? 16.133 -3.875 -14.547 1.00 55.84 71 SER A CA 1
ATOM 534 C C . SER A 1 71 ? 15.652 -2.641 -15.318 1.00 55.84 71 SER A C 1
ATOM 536 O O . SER A 1 71 ? 14.533 -2.199 -15.047 1.00 55.84 71 SER A O 1
ATOM 538 N N . PRO A 1 72 ? 16.416 -2.100 -16.284 1.00 59.62 72 PRO A N 1
ATOM 539 C CA . PRO A 1 72 ? 15.996 -0.939 -17.074 1.00 59.62 72 PRO A CA 1
ATOM 540 C C . PRO A 1 72 ? 14.617 -1.110 -17.731 1.00 59.62 72 PRO A C 1
ATOM 542 O O . PRO A 1 72 ? 13.952 -0.131 -18.040 1.00 59.62 72 PRO A O 1
ATOM 545 N N . ASN A 1 73 ? 14.175 -2.360 -17.906 1.00 75.50 73 ASN A N 1
ATOM 546 C CA . ASN A 1 73 ? 12.888 -2.718 -18.494 1.00 75.50 73 ASN A CA 1
ATOM 547 C C . ASN A 1 73 ? 11.868 -3.236 -17.468 1.00 75.50 73 ASN A C 1
ATOM 549 O O . ASN A 1 73 ? 10.883 -3.855 -17.863 1.00 75.50 73 ASN A O 1
ATOM 553 N N . GLY A 1 74 ? 12.072 -3.012 -16.165 1.00 75.88 74 GLY A N 1
ATOM 554 C CA . GLY A 1 74 ? 11.185 -3.508 -15.105 1.00 75.88 74 GLY A CA 1
ATOM 555 C C . GLY A 1 74 ? 9.713 -3.145 -15.329 1.00 75.88 74 GLY A C 1
ATOM 556 O O . GLY A 1 74 ? 8.845 -3.988 -15.135 1.00 75.88 74 GLY A O 1
ATOM 557 N N . HIS A 1 75 ? 9.449 -1.954 -15.877 1.00 83.19 75 HIS A N 1
ATOM 558 C CA . HIS A 1 75 ? 8.103 -1.482 -16.219 1.00 83.19 75 HIS A CA 1
ATOM 559 C C . HIS A 1 75 ? 7.348 -2.340 -17.256 1.00 83.19 75 HIS A C 1
ATOM 561 O O . HIS A 1 75 ? 6.133 -2.242 -17.372 1.00 83.19 75 HIS A O 1
ATOM 567 N N . GLN A 1 76 ? 8.057 -3.178 -18.026 1.00 90.50 76 GLN A N 1
ATOM 568 C CA . GLN A 1 76 ? 7.476 -4.033 -19.069 1.00 90.50 76 GLN A CA 1
ATOM 569 C C . GLN A 1 76 ? 7.121 -5.422 -18.538 1.00 90.50 76 GLN A C 1
ATOM 571 O O . GLN A 1 76 ? 6.471 -6.199 -19.235 1.00 90.50 76 GLN A O 1
ATOM 576 N N . ILE A 1 77 ? 7.565 -5.763 -17.327 1.00 91.69 77 ILE A N 1
ATOM 577 C CA . ILE A 1 77 ? 7.232 -7.041 -16.711 1.00 91.69 77 ILE A CA 1
ATOM 578 C C . ILE A 1 77 ? 5.811 -6.916 -16.184 1.00 91.69 77 ILE A C 1
ATOM 580 O O . ILE A 1 77 ? 5.566 -6.100 -15.305 1.00 91.69 77 ILE A O 1
ATOM 584 N N . HIS A 1 78 ? 4.894 -7.711 -16.727 1.00 95.56 78 HIS A N 1
ATOM 585 C CA . HIS A 1 78 ? 3.500 -7.713 -16.302 1.00 95.56 78 HIS A CA 1
ATOM 586 C C . HIS A 1 78 ? 3.354 -8.203 -14.858 1.00 95.56 78 HIS A C 1
ATOM 588 O O . HIS A 1 78 ? 3.906 -9.255 -14.528 1.00 95.56 78 HIS A O 1
ATOM 594 N N . ASP A 1 79 ? 2.610 -7.454 -14.034 1.00 96.44 79 ASP A N 1
ATOM 595 C CA . ASP A 1 79 ? 2.292 -7.758 -12.628 1.00 96.44 79 ASP A CA 1
ATOM 596 C C . ASP A 1 79 ? 3.427 -8.490 -11.874 1.00 96.44 79 ASP A C 1
ATOM 598 O O . ASP A 1 79 ? 3.295 -9.673 -11.523 1.00 96.44 79 ASP A O 1
ATOM 602 N N . PRO A 1 80 ? 4.596 -7.845 -11.701 1.00 96.44 80 PRO A N 1
ATOM 603 C CA . PRO A 1 80 ? 5.799 -8.518 -11.246 1.00 96.44 80 PRO A CA 1
ATOM 604 C C . PRO A 1 80 ? 5.741 -8.839 -9.751 1.00 96.44 80 PRO A C 1
ATOM 606 O O . PRO A 1 80 ? 5.181 -8.100 -8.936 1.00 96.44 80 PRO A O 1
ATOM 609 N N . TRP A 1 81 ? 6.425 -9.919 -9.383 1.00 97.00 81 TRP A N 1
ATOM 610 C CA . TRP A 1 81 ? 6.796 -10.214 -8.001 1.00 97.00 81 TRP A CA 1
ATOM 611 C C . TRP A 1 81 ? 7.823 -9.209 -7.464 1.00 97.00 81 TRP A C 1
ATOM 613 O O . TRP A 1 81 ? 8.546 -8.568 -8.232 1.00 97.00 81 TRP A O 1
ATOM 623 N N . LEU A 1 82 ? 7.955 -9.124 -6.136 1.00 95.94 82 LEU A N 1
ATOM 624 C CA . LEU A 1 82 ? 9.077 -8.409 -5.533 1.00 95.94 82 LEU A CA 1
ATOM 625 C C . LEU A 1 82 ? 10.398 -9.076 -5.910 1.00 95.94 82 LEU A C 1
ATOM 627 O O . LEU A 1 82 ? 10.541 -10.304 -5.893 1.00 95.94 82 LEU A O 1
ATOM 631 N N . THR A 1 83 ? 11.399 -8.236 -6.148 1.00 94.75 83 THR A N 1
ATOM 632 C CA . THR A 1 83 ? 12.793 -8.663 -6.265 1.00 94.75 83 THR A CA 1
ATOM 633 C C . THR A 1 83 ? 13.288 -9.241 -4.930 1.00 94.75 83 THR A C 1
ATOM 635 O O . THR A 1 83 ? 12.713 -8.945 -3.878 1.00 94.75 83 THR A O 1
ATOM 638 N N . PRO A 1 84 ? 14.378 -10.031 -4.916 1.00 95.44 84 PRO A N 1
ATOM 639 C CA . PRO A 1 84 ? 14.973 -10.514 -3.667 1.00 95.44 84 PRO A CA 1
ATOM 640 C C . PRO A 1 84 ? 15.285 -9.387 -2.671 1.00 95.44 84 PRO A C 1
ATOM 642 O O . PRO A 1 84 ? 15.023 -9.530 -1.476 1.00 95.44 84 PRO A O 1
ATOM 645 N N . THR A 1 85 ? 15.762 -8.244 -3.173 1.00 93.19 85 THR A N 1
ATOM 646 C CA . THR A 1 85 ? 15.994 -7.024 -2.390 1.00 93.19 85 THR A CA 1
ATOM 647 C C . THR A 1 85 ? 14.697 -6.499 -1.774 1.00 93.19 85 THR A C 1
ATOM 649 O O . THR A 1 85 ? 14.646 -6.293 -0.564 1.00 93.19 85 THR A O 1
ATOM 652 N N . GLY A 1 86 ? 13.622 -6.374 -2.562 1.00 95.31 86 GLY A N 1
ATOM 653 C CA . GLY A 1 86 ? 12.311 -5.939 -2.064 1.00 95.31 86 GLY A CA 1
ATOM 654 C C . GLY A 1 86 ? 11.731 -6.878 -1.002 1.00 95.31 86 GLY A C 1
ATOM 655 O O . GLY A 1 86 ? 11.196 -6.436 0.014 1.00 95.31 86 GLY A O 1
ATOM 656 N N . GLN A 1 87 ? 11.908 -8.190 -1.172 1.00 97.88 87 GLN A N 1
ATOM 657 C CA . GLN A 1 87 ? 11.507 -9.169 -0.159 1.00 97.88 87 GLN A CA 1
ATOM 658 C C . GLN A 1 87 ? 12.302 -9.006 1.142 1.00 97.88 87 GLN A C 1
ATOM 660 O O . GLN A 1 87 ? 11.734 -9.148 2.226 1.00 97.88 87 GLN A O 1
ATOM 665 N N . GLN A 1 88 ? 13.604 -8.711 1.052 1.00 97.38 88 GLN A N 1
ATOM 666 C CA . GLN A 1 88 ? 14.423 -8.463 2.235 1.00 97.38 88 GLN A CA 1
ATOM 667 C C . GLN A 1 88 ? 14.009 -7.174 2.946 1.00 97.38 88 GLN A C 1
ATOM 669 O O . GLN A 1 88 ? 13.833 -7.198 4.159 1.00 97.38 88 GLN A O 1
ATOM 674 N N . GLN A 1 89 ? 13.738 -6.096 2.206 1.00 97.00 89 GLN A N 1
ATOM 675 C CA . GLN A 1 89 ? 13.211 -4.849 2.771 1.00 97.00 89 GLN A CA 1
ATOM 676 C C . GLN A 1 89 ? 11.896 -5.077 3.539 1.00 97.00 89 GLN A C 1
ATOM 678 O O . GLN A 1 89 ? 11.721 -4.539 4.635 1.00 97.00 89 GLN A O 1
ATOM 683 N N . CYS A 1 90 ? 11.000 -5.925 3.018 1.00 98.44 90 CYS A N 1
ATOM 684 C CA . CYS A 1 90 ? 9.762 -6.302 3.710 1.00 98.44 90 CYS A CA 1
ATOM 685 C C . CYS A 1 90 ? 10.033 -7.054 5.021 1.00 98.44 90 CYS A C 1
ATOM 687 O O . CYS A 1 90 ? 9.422 -6.745 6.043 1.00 98.44 90 CYS A O 1
ATOM 689 N N . ARG A 1 91 ? 10.975 -8.007 5.022 1.00 98.25 91 ARG A N 1
ATOM 690 C CA . ARG A 1 91 ? 11.379 -8.738 6.237 1.00 98.25 91 ARG A CA 1
ATOM 691 C C . ARG A 1 91 ? 12.007 -7.808 7.275 1.00 98.25 91 ARG A C 1
ATOM 693 O O . ARG A 1 91 ? 11.580 -7.795 8.424 1.00 98.25 91 ARG A O 1
ATOM 700 N N . ASP A 1 92 ? 12.917 -6.937 6.850 1.00 97.69 92 ASP A N 1
ATOM 701 C CA . ASP A 1 92 ? 13.538 -5.943 7.729 1.00 97.69 92 ASP A CA 1
ATOM 702 C C . ASP A 1 92 ? 12.498 -4.961 8.295 1.00 97.69 92 ASP A C 1
ATOM 704 O O . ASP A 1 92 ? 12.644 -4.431 9.400 1.00 97.69 92 ASP A O 1
ATOM 708 N N . ARG A 1 93 ? 11.437 -4.652 7.537 1.00 96.62 93 ARG A N 1
ATOM 709 C CA . ARG A 1 93 ? 10.309 -3.853 8.033 1.00 96.62 93 ARG A CA 1
ATOM 710 C C . ARG A 1 93 ? 9.474 -4.635 9.043 1.00 96.62 93 ARG A C 1
ATOM 712 O O . ARG A 1 93 ? 9.130 -4.049 10.069 1.00 96.62 93 ARG A O 1
ATOM 719 N N . CYS A 1 94 ? 9.185 -5.909 8.781 1.00 98.12 94 CYS A N 1
ATOM 720 C CA . CYS A 1 94 ? 8.476 -6.794 9.705 1.00 98.12 94 CYS A CA 1
ATOM 721 C C . CYS A 1 94 ? 9.155 -6.820 11.079 1.00 98.12 94 CYS A C 1
ATOM 723 O O . CYS A 1 94 ? 8.492 -6.573 12.087 1.00 98.12 94 CYS A O 1
ATOM 725 N N . ASP A 1 95 ? 10.476 -7.012 11.110 1.00 97.56 95 ASP A N 1
ATOM 726 C CA . ASP A 1 95 ? 11.262 -7.077 12.350 1.00 97.56 95 ASP A CA 1
ATOM 727 C C . ASP A 1 95 ? 11.267 -5.750 13.124 1.00 97.56 95 ASP A C 1
ATOM 729 O O . ASP A 1 95 ? 11.279 -5.727 14.356 1.00 97.56 95 ASP A O 1
ATOM 733 N N . ARG A 1 96 ? 11.242 -4.617 12.409 1.00 95.75 96 ARG A N 1
ATOM 734 C CA . ARG A 1 96 ? 11.237 -3.273 13.012 1.00 95.75 96 ARG A CA 1
ATOM 735 C C . ARG A 1 96 ? 9.851 -2.812 13.459 1.00 95.75 96 ARG A C 1
ATOM 737 O O . ARG A 1 96 ? 9.757 -1.888 14.268 1.00 95.75 96 ARG A O 1
ATOM 744 N N . PHE A 1 97 ? 8.780 -3.387 12.920 1.00 95.69 97 PHE A N 1
ATOM 745 C CA . PHE A 1 97 ? 7.420 -2.983 13.254 1.00 95.69 97 PHE A CA 1
ATOM 746 C C . PHE A 1 97 ? 6.985 -3.607 14.586 1.00 95.69 97 PHE A C 1
ATOM 748 O O . PHE A 1 97 ? 6.890 -4.819 14.724 1.00 95.69 97 PHE A O 1
ATOM 755 N N . GLN A 1 98 ? 6.708 -2.776 15.591 1.00 93.31 98 GLN A N 1
ATOM 756 C CA . GLN A 1 98 ? 6.438 -3.252 16.958 1.00 93.31 98 GLN A CA 1
ATOM 757 C C . GLN A 1 98 ? 4.948 -3.457 17.257 1.00 93.31 98 GLN A C 1
ATOM 759 O O . GLN A 1 98 ? 4.589 -4.183 18.180 1.00 93.31 98 GLN A O 1
ATOM 764 N N . ARG A 1 99 ? 4.068 -2.848 16.459 1.00 95.50 99 ARG A N 1
ATOM 765 C CA . ARG A 1 99 ? 2.626 -2.759 16.729 1.00 95.50 99 ARG A CA 1
ATOM 766 C C . ARG A 1 99 ? 1.824 -3.857 16.032 1.00 95.50 99 ARG A C 1
ATOM 768 O O . ARG A 1 99 ? 0.632 -3.705 15.790 1.00 95.50 99 ARG A O 1
ATOM 775 N N . HIS A 1 100 ? 2.457 -4.992 15.703 1.00 97.81 100 HIS A N 1
ATOM 776 C CA . HIS A 1 100 ? 1.784 -6.103 15.014 1.00 97.81 100 HIS A CA 1
ATOM 777 C C . HIS A 1 100 ? 0.511 -6.522 15.738 1.00 97.81 100 HIS A C 1
ATOM 779 O O . HIS A 1 100 ? -0.463 -6.852 15.080 1.00 97.81 100 HIS A O 1
ATOM 785 N N . GLY A 1 101 ? 0.513 -6.552 17.074 1.00 97.38 101 GLY A N 1
ATOM 786 C CA . GLY A 1 101 ? -0.629 -6.975 17.893 1.00 97.38 101 GLY A CA 1
ATOM 787 C C . GLY A 1 101 ? -1.864 -6.078 17.797 1.00 97.38 101 GLY A C 1
ATOM 788 O O . GLY A 1 101 ? -2.956 -6.548 18.093 1.00 97.38 101 GLY A O 1
ATOM 789 N N . GLU A 1 102 ? -1.697 -4.831 17.362 1.00 97.56 102 GLU A N 1
ATOM 790 C CA . GLU A 1 102 ? -2.776 -3.846 17.279 1.00 97.56 102 GLU A CA 1
ATOM 791 C C . GLU A 1 102 ? -3.526 -3.924 15.946 1.00 97.56 102 GLU A C 1
ATOM 793 O O . GLU A 1 102 ? -4.674 -3.516 15.884 1.00 97.56 102 GLU A O 1
ATOM 798 N N . ILE A 1 103 ? -2.915 -4.477 14.890 1.00 98.50 103 ILE A N 1
ATOM 799 C CA . ILE A 1 103 ? -3.508 -4.501 13.547 1.00 98.50 103 ILE A CA 1
ATOM 800 C C . ILE A 1 103 ? -4.761 -5.382 13.508 1.00 98.50 103 ILE A C 1
ATOM 802 O O . ILE A 1 103 ? -4.712 -6.595 13.756 1.00 98.50 103 ILE A O 1
ATOM 806 N N . GLU A 1 104 ? -5.871 -4.773 13.095 1.00 98.44 104 GLU A N 1
ATOM 807 C CA . GLU A 1 104 ? -7.185 -5.404 13.006 1.00 98.44 104 GLU A CA 1
ATOM 808 C C . GLU A 1 104 ? -7.565 -5.784 11.569 1.00 98.44 104 GLU A C 1
ATOM 810 O O . GLU A 1 104 ? -8.283 -6.775 11.385 1.00 98.44 104 GLU A O 1
ATOM 815 N N . LEU A 1 105 ? -7.044 -5.056 10.573 1.00 98.62 105 LEU A N 1
ATOM 816 C CA . LEU A 1 105 ? -7.334 -5.237 9.148 1.00 98.62 105 LEU A CA 1
ATOM 817 C C . LEU A 1 105 ? -6.087 -5.008 8.281 1.00 98.62 105 LEU A C 1
ATOM 819 O O . LEU A 1 105 ? -5.369 -4.022 8.449 1.00 98.62 105 LEU A O 1
ATOM 823 N N . LEU A 1 106 ? -5.869 -5.912 7.325 1.00 98.88 106 LEU A N 1
ATOM 824 C CA . LEU A 1 106 ? -4.850 -5.797 6.284 1.00 98.88 106 LEU A CA 1
ATOM 825 C C . LEU A 1 106 ? -5.541 -5.526 4.947 1.00 98.88 106 LEU A C 1
ATOM 827 O O . LEU A 1 106 ? -6.367 -6.325 4.510 1.00 98.88 106 LEU A O 1
ATOM 831 N N . LEU A 1 107 ? -5.188 -4.423 4.295 1.00 98.88 107 LEU A N 1
ATOM 832 C CA . LEU A 1 107 ? -5.639 -4.056 2.957 1.00 98.88 107 LEU A CA 1
ATOM 833 C C . LEU A 1 107 ? -4.437 -3.977 2.022 1.00 98.88 107 LEU A C 1
ATOM 835 O O . LEU A 1 107 ? -3.377 -3.473 2.402 1.00 98.88 107 LEU A O 1
ATOM 839 N N . ALA A 1 108 ? -4.610 -4.412 0.781 1.00 98.81 108 ALA A N 1
ATOM 840 C CA . ALA A 1 108 ? -3.606 -4.215 -0.254 1.00 98.81 108 ALA A CA 1
ATOM 841 C C . ALA A 1 108 ? -4.249 -4.087 -1.634 1.00 98.81 108 ALA A C 1
ATOM 843 O O . ALA A 1 108 ? -5.329 -4.628 -1.870 1.00 98.81 108 ALA A O 1
ATOM 844 N N . SER A 1 109 ? -3.579 -3.415 -2.571 1.00 98.31 109 SER A N 1
ATOM 845 C CA . SER A 1 109 ? -3.959 -3.555 -3.981 1.00 98.31 109 SER A CA 1
ATOM 846 C C . SER A 1 109 ? -3.784 -5.019 -4.434 1.00 98.31 109 SER A C 1
ATOM 848 O O . SER A 1 109 ? -2.852 -5.672 -3.955 1.00 98.31 109 SER A O 1
ATOM 850 N N . PRO A 1 110 ? -4.588 -5.525 -5.383 1.00 98.06 110 PRO A N 1
ATOM 851 C CA . PRO A 1 110 ? -4.450 -6.876 -5.933 1.00 98.06 110 PRO A CA 1
ATOM 852 C C . PRO A 1 110 ? -3.210 -7.098 -6.823 1.00 98.06 110 PRO A C 1
ATOM 854 O O . PRO A 1 110 ? -3.109 -8.131 -7.469 1.00 98.06 110 PRO A O 1
ATOM 857 N N . MET A 1 111 ? -2.239 -6.180 -6.837 1.00 97.94 111 MET A N 1
ATOM 858 C CA . MET A 1 111 ? -0.943 -6.388 -7.495 1.00 97.94 111 MET A CA 1
ATOM 859 C C . MET A 1 111 ? -0.071 -7.364 -6.705 1.00 97.94 111 MET A C 1
ATOM 861 O O . MET A 1 111 ? 0.062 -7.215 -5.483 1.00 97.94 111 MET A O 1
ATOM 865 N N . ARG A 1 112 ? 0.631 -8.284 -7.383 1.00 98.12 112 ARG A N 1
ATOM 866 C CA . ARG A 1 112 ? 1.505 -9.280 -6.729 1.00 98.12 112 ARG A CA 1
ATOM 867 C C . ARG A 1 112 ? 2.498 -8.646 -5.770 1.00 98.12 112 ARG A C 1
ATOM 869 O O . ARG A 1 112 ? 2.608 -9.078 -4.624 1.00 98.12 112 ARG A O 1
ATOM 876 N N . ARG A 1 113 ? 3.195 -7.592 -6.207 1.00 97.88 113 ARG A N 1
ATOM 877 C CA . ARG A 1 113 ? 4.168 -6.870 -5.368 1.00 97.88 113 ARG A CA 1
ATOM 878 C C . ARG A 1 113 ? 3.546 -6.297 -4.093 1.00 97.88 113 ARG A C 1
ATOM 880 O O . ARG A 1 113 ? 4.187 -6.336 -3.045 1.00 97.88 113 ARG A O 1
ATOM 887 N N . ALA A 1 114 ? 2.308 -5.807 -4.149 1.00 98.50 114 ALA A N 1
ATOM 888 C CA . ALA A 1 114 ? 1.623 -5.222 -2.999 1.00 98.50 114 ALA A CA 1
ATOM 889 C C . ALA A 1 114 ? 1.113 -6.306 -2.040 1.00 98.50 114 ALA A C 1
ATOM 891 O O . ALA A 1 114 ? 1.349 -6.216 -0.835 1.00 98.50 114 ALA A O 1
ATOM 892 N N . LEU A 1 115 ? 0.498 -7.368 -2.570 1.00 98.69 115 LEU A N 1
ATOM 893 C CA . LEU A 1 115 ? 0.075 -8.534 -1.789 1.00 98.69 115 LEU A CA 1
ATOM 894 C C . LEU A 1 115 ? 1.270 -9.191 -1.087 1.00 98.69 115 LEU A C 1
ATOM 896 O O . LEU A 1 115 ? 1.223 -9.442 0.117 1.00 98.69 115 LEU A O 1
ATOM 900 N N . GLN A 1 116 ? 2.378 -9.386 -1.807 1.00 98.44 116 GLN A N 1
ATOM 901 C CA . GLN A 1 116 ? 3.608 -9.946 -1.254 1.00 98.44 116 GLN A CA 1
ATOM 902 C C . GLN A 1 116 ? 4.248 -9.016 -0.215 1.00 98.44 116 GLN A C 1
ATOM 904 O O . GLN A 1 116 ? 4.693 -9.489 0.829 1.00 98.44 116 GLN A O 1
ATOM 909 N N . THR A 1 117 ? 4.249 -7.700 -0.452 1.00 98.69 117 THR A N 1
ATOM 910 C CA . THR A 1 117 ? 4.728 -6.711 0.528 1.00 98.69 117 THR A CA 1
ATOM 911 C C . THR A 1 117 ? 3.910 -6.777 1.812 1.00 98.69 117 THR A C 1
ATOM 913 O O . THR A 1 117 ? 4.485 -6.828 2.899 1.00 98.69 117 THR A O 1
ATOM 916 N N . CYS A 1 118 ? 2.579 -6.820 1.702 1.00 98.69 118 CYS A N 1
ATOM 917 C CA . CYS A 1 118 ? 1.678 -6.922 2.846 1.00 98.69 118 CYS A CA 1
ATOM 918 C C . CYS A 1 118 ? 1.904 -8.229 3.615 1.00 98.69 118 CYS A C 1
ATOM 920 O O . CYS A 1 118 ? 2.110 -8.202 4.828 1.00 98.69 118 CYS A O 1
ATOM 922 N N . HIS A 1 119 ? 1.962 -9.355 2.901 1.00 98.62 119 HIS A N 1
ATOM 923 C CA . HIS A 1 119 ? 2.194 -10.670 3.486 1.00 98.62 119 HIS A CA 1
ATOM 924 C C . HIS A 1 119 ? 3.532 -10.759 4.231 1.00 98.62 119 HIS A C 1
ATOM 926 O O . HIS A 1 119 ? 3.557 -11.197 5.377 1.00 98.62 119 HIS A O 1
ATOM 932 N N . LEU A 1 120 ? 4.634 -10.326 3.610 1.00 98.56 120 LEU A N 1
ATOM 933 C CA . LEU A 1 120 ? 5.969 -10.417 4.208 1.00 98.56 120 LEU A CA 1
ATOM 934 C C . LEU A 1 120 ? 6.170 -9.412 5.345 1.00 98.56 120 LEU A C 1
ATOM 936 O O . LEU A 1 120 ? 6.769 -9.750 6.361 1.00 98.56 120 LEU A O 1
ATOM 940 N N . THR A 1 121 ? 5.677 -8.181 5.187 1.00 98.62 121 THR A N 1
ATOM 941 C CA . THR A 1 121 ? 5.854 -7.121 6.192 1.00 98.62 121 THR A CA 1
ATOM 942 C C . THR A 1 121 ? 5.010 -7.369 7.438 1.00 98.62 121 THR A C 1
ATOM 944 O O . THR A 1 121 ? 5.433 -7.040 8.543 1.00 98.62 121 THR A O 1
ATOM 947 N N . PHE A 1 122 ? 3.821 -7.948 7.272 1.00 98.50 122 PHE A N 1
ATOM 948 C CA . PHE A 1 122 ? 2.871 -8.202 8.354 1.00 98.50 122 PHE A CA 1
ATOM 949 C C . PHE A 1 122 ? 2.630 -9.700 8.565 1.00 98.50 122 PHE A C 1
ATOM 951 O O . PHE A 1 122 ? 1.548 -10.101 9.001 1.00 98.50 122 PHE A O 1
ATOM 958 N N . GLU A 1 123 ? 3.647 -10.531 8.306 1.00 98.19 123 GLU A N 1
ATOM 959 C CA . GLU A 1 123 ? 3.600 -11.985 8.524 1.00 98.19 123 GLU A CA 1
ATOM 960 C C . GLU A 1 123 ? 3.044 -12.350 9.910 1.00 98.19 123 GLU A C 1
ATOM 962 O O . GLU A 1 123 ? 2.141 -13.191 9.966 1.00 98.19 123 GLU A O 1
ATOM 967 N N . PRO A 1 124 ? 3.428 -11.673 11.019 1.00 98.44 124 PRO A N 1
ATOM 968 C CA . PRO A 1 124 ? 2.896 -12.008 12.334 1.00 98.44 124 PRO A CA 1
ATOM 969 C C . PRO A 1 124 ? 1.381 -11.816 12.443 1.00 98.44 124 PRO A C 1
ATOM 971 O O . PRO A 1 124 ? 0.739 -12.484 13.251 1.00 98.44 124 PRO A O 1
ATOM 974 N N . VAL A 1 125 ? 0.800 -10.906 11.657 1.00 98.44 125 VAL A N 1
ATOM 975 C CA . VAL A 1 125 ? -0.645 -10.643 11.598 1.00 98.44 125 VAL A CA 1
ATOM 976 C C . VAL A 1 125 ? -1.345 -11.723 10.774 1.00 98.44 125 VAL A C 1
ATOM 978 O O . VAL A 1 125 ? -2.357 -12.269 11.222 1.00 98.44 125 VAL A O 1
ATOM 981 N N . VAL A 1 126 ? -0.769 -12.094 9.626 1.00 97.75 126 VAL A N 1
ATOM 982 C CA . VAL A 1 126 ? -1.276 -13.178 8.766 1.00 97.75 126 VAL A CA 1
ATOM 983 C C . VAL A 1 126 ? -1.237 -14.519 9.498 1.00 97.75 126 VAL A C 1
ATOM 985 O O . VAL A 1 126 ? -2.227 -15.246 9.514 1.00 97.75 126 VAL A O 1
ATOM 988 N N . ARG A 1 127 ? -0.145 -14.820 10.211 1.00 97.19 127 ARG A N 1
ATOM 989 C CA . ARG A 1 127 ? 0.013 -16.045 11.013 1.00 97.19 127 ARG A CA 1
ATOM 990 C C . ARG A 1 127 ? -1.004 -16.159 12.152 1.00 97.19 127 ARG A C 1
ATOM 992 O O . ARG A 1 127 ? -1.332 -17.266 12.570 1.00 97.19 127 ARG A O 1
ATOM 999 N N . ARG A 1 128 ? -1.547 -15.036 12.640 1.00 96.44 128 ARG A N 1
ATOM 1000 C CA . ARG A 1 128 ? -2.675 -15.018 13.595 1.00 96.44 128 ARG A CA 1
ATOM 1001 C C . ARG A 1 128 ? -4.038 -15.278 12.940 1.00 96.44 128 ARG A C 1
ATOM 1003 O O . ARG A 1 128 ? -5.048 -15.262 13.637 1.00 96.44 128 ARG A O 1
ATOM 1010 N N . GLY A 1 129 ? -4.080 -15.510 11.630 1.00 96.62 129 GLY A N 1
ATOM 1011 C CA . GLY A 1 129 ? -5.284 -15.863 10.878 1.00 96.62 129 GLY A CA 1
ATOM 1012 C C . GLY A 1 129 ? -6.011 -14.682 10.233 1.00 96.62 129 GLY A C 1
ATOM 1013 O O . GLY A 1 129 ? -7.125 -14.858 9.744 1.00 96.62 129 GLY A O 1
ATOM 1014 N N . LYS A 1 130 ? -5.427 -13.476 10.223 1.00 97.75 130 LYS A N 1
ATOM 1015 C CA . LYS A 1 130 ? -6.000 -12.337 9.488 1.00 97.75 130 LYS A CA 1
ATOM 1016 C C . LYS A 1 130 ? -5.682 -12.477 7.999 1.00 97.75 130 LYS A C 1
ATOM 1018 O O . LYS A 1 130 ? -4.521 -12.629 7.632 1.00 97.75 130 LYS A O 1
ATOM 1023 N N . LYS A 1 131 ? -6.708 -12.389 7.153 1.00 98.31 131 LYS A N 1
ATOM 1024 C CA . LYS A 1 131 ? -6.543 -12.339 5.695 1.00 98.31 131 LYS A CA 1
ATOM 1025 C C . LYS A 1 131 ? -6.248 -10.918 5.224 1.00 98.31 131 LYS A C 1
ATOM 1027 O O . LYS A 1 131 ? -6.664 -9.950 5.863 1.00 98.31 131 LYS A O 1
ATOM 1032 N N . ILE A 1 132 ? -5.552 -10.811 4.098 1.00 98.81 132 ILE A N 1
ATOM 1033 C CA . ILE A 1 132 ? -5.359 -9.554 3.370 1.00 98.81 132 ILE A CA 1
ATOM 1034 C C . ILE A 1 132 ? -6.581 -9.343 2.481 1.00 98.81 132 ILE A C 1
ATOM 1036 O O . ILE A 1 132 ? -6.873 -10.197 1.655 1.00 98.81 132 ILE A O 1
ATOM 1040 N N . VAL A 1 133 ? -7.290 -8.226 2.612 1.00 98.81 133 VAL A N 1
ATOM 1041 C CA . VAL A 1 133 ? -8.395 -7.886 1.707 1.00 98.81 133 VAL A CA 1
ATOM 1042 C C . VAL A 1 133 ? -7.829 -7.148 0.497 1.00 98.81 133 VAL A C 1
ATOM 1044 O O . VAL A 1 133 ? -7.261 -6.060 0.630 1.00 98.81 133 VAL A O 1
ATOM 1047 N N . ALA A 1 134 ? -7.980 -7.741 -0.685 1.00 98.69 134 ALA A N 1
ATOM 1048 C CA . ALA A 1 134 ? -7.520 -7.156 -1.935 1.00 98.69 134 ALA A CA 1
ATOM 1049 C C . ALA A 1 134 ? -8.501 -6.081 -2.433 1.00 98.69 134 ALA A C 1
ATOM 1051 O O . ALA A 1 134 ? -9.686 -6.352 -2.608 1.00 98.69 134 ALA A O 1
ATOM 1052 N N . LEU A 1 135 ? -8.017 -4.861 -2.682 1.00 98.25 135 LEU A N 1
ATOM 1053 C CA . LEU A 1 135 ? -8.821 -3.706 -3.096 1.00 98.25 135 LEU A CA 1
ATOM 1054 C C . LEU A 1 135 ? -8.276 -3.084 -4.394 1.00 98.25 135 LEU A C 1
ATOM 1056 O O . LEU A 1 135 ? -7.279 -2.362 -4.332 1.00 98.25 135 LEU A O 1
ATOM 1060 N N . PRO A 1 136 ? -8.926 -3.288 -5.559 1.00 97.75 136 PRO A N 1
ATOM 1061 C CA . PRO A 1 136 ? -8.501 -2.678 -6.828 1.00 97.75 136 PRO A CA 1
ATOM 1062 C C . PRO A 1 136 ? -8.360 -1.152 -6.754 1.00 97.75 136 PRO A C 1
ATOM 1064 O O . PRO A 1 136 ? -7.452 -0.569 -7.325 1.00 97.75 136 PRO A O 1
ATOM 1067 N N . ILE A 1 137 ? -9.186 -0.486 -5.942 1.00 97.44 137 ILE A N 1
ATOM 1068 C CA . ILE A 1 137 ? -9.122 0.971 -5.749 1.00 97.44 137 ILE A CA 1
ATOM 1069 C C . ILE A 1 137 ? -7.845 1.473 -5.040 1.00 97.44 137 ILE A C 1
ATOM 1071 O O . ILE A 1 137 ? -7.696 2.679 -4.867 1.00 97.44 137 ILE A O 1
ATOM 1075 N N . ALA A 1 138 ? -6.950 0.580 -4.609 1.00 97.75 138 ALA A N 1
ATOM 1076 C CA . ALA A 1 138 ? -5.630 0.899 -4.057 1.00 97.75 138 ALA A CA 1
ATOM 1077 C C . ALA A 1 138 ? -4.476 0.678 -5.059 1.00 97.75 138 ALA A C 1
ATOM 1079 O O . ALA A 1 138 ? -3.310 0.706 -4.671 1.00 97.75 138 ALA A O 1
ATOM 1080 N N . GLU A 1 139 ? -4.788 0.386 -6.323 1.00 96.62 139 GLU A N 1
ATOM 1081 C CA . GLU A 1 139 ? -3.824 0.191 -7.409 1.00 96.62 139 GLU A CA 1
ATOM 1082 C C . GLU A 1 139 ? -3.014 1.455 -7.739 1.00 96.62 139 GLU A C 1
ATOM 1084 O O . GLU A 1 139 ? -3.410 2.573 -7.401 1.00 96.62 139 GLU A O 1
ATOM 1089 N N . GLU A 1 140 ? -1.873 1.266 -8.407 1.00 96.31 140 GLU A N 1
ATOM 1090 C CA . GLU A 1 140 ? -1.014 2.347 -8.884 1.00 96.31 140 GLU A CA 1
ATOM 1091 C C . GLU A 1 140 ? -1.739 3.271 -9.881 1.00 96.31 140 GLU A C 1
ATOM 1093 O O . GLU A 1 140 ? -2.776 2.950 -10.467 1.00 96.31 140 GLU A O 1
ATOM 1098 N N . ALA A 1 141 ? -1.213 4.478 -10.031 1.00 94.88 141 ALA A N 1
ATOM 1099 C CA . ALA A 1 141 ? -1.726 5.542 -10.882 1.00 94.88 141 ALA A CA 1
ATOM 1100 C C . ALA A 1 141 ? -1.156 5.497 -12.318 1.00 94.88 141 ALA A C 1
ATOM 1102 O O . ALA A 1 141 ? -0.894 6.541 -12.914 1.00 94.88 141 ALA A O 1
ATOM 1103 N N . SER A 1 142 ? -0.920 4.300 -12.859 1.00 93.56 142 SER A N 1
ATOM 1104 C CA . SER A 1 142 ? -0.296 4.076 -14.169 1.00 93.56 142 SER A CA 1
ATOM 1105 C C . SER A 1 142 ? -0.877 2.829 -14.843 1.00 93.56 142 SER A C 1
ATOM 1107 O O . SER A 1 142 ? -1.372 1.936 -14.161 1.00 93.56 142 SER A O 1
ATOM 1109 N N . ASP A 1 143 ? -0.832 2.795 -16.175 1.00 93.06 143 ASP A N 1
ATOM 1110 C CA . ASP A 1 143 ? -1.277 1.690 -17.034 1.00 93.06 143 ASP A CA 1
ATOM 1111 C C . ASP A 1 143 ? -0.092 0.924 -17.656 1.00 93.06 143 ASP A C 1
ATOM 1113 O O . ASP A 1 143 ? -0.243 0.158 -18.613 1.00 93.06 143 ASP A O 1
ATOM 1117 N N . ALA A 1 144 ? 1.121 1.124 -17.126 1.00 93.38 144 ALA A N 1
ATOM 1118 C CA . ALA A 1 144 ? 2.284 0.356 -17.542 1.00 93.38 144 ALA A CA 1
ATOM 1119 C C . ALA A 1 144 ? 2.046 -1.148 -17.300 1.00 93.38 144 ALA A C 1
ATOM 1121 O O . ALA A 1 144 ? 1.326 -1.514 -16.370 1.00 93.38 144 ALA A O 1
ATOM 1122 N N . PRO A 1 145 ? 2.696 -2.055 -18.053 1.00 94.19 145 PRO A N 1
ATOM 1123 C CA . PRO A 1 145 ? 2.542 -3.493 -17.829 1.00 94.19 145 PRO A CA 1
ATOM 1124 C C . PRO A 1 145 ? 2.791 -3.920 -16.377 1.00 94.19 145 PRO A C 1
ATOM 1126 O O . PRO A 1 145 ? 2.055 -4.748 -15.847 1.00 94.19 145 PRO A O 1
ATOM 1129 N N . CYS A 1 146 ? 3.780 -3.330 -15.698 1.00 93.19 146 CYS A N 1
ATOM 1130 C CA . CYS A 1 146 ? 4.020 -3.613 -14.281 1.00 93.19 146 CYS A CA 1
ATOM 1131 C C . CYS A 1 146 ? 2.893 -3.146 -13.357 1.00 93.19 146 CYS A C 1
ATOM 1133 O O . CYS A 1 146 ? 2.704 -3.725 -12.291 1.00 93.19 146 CYS A O 1
ATOM 1135 N N . ASP A 1 147 ? 2.141 -2.131 -13.764 1.00 95.12 147 ASP A N 1
ATOM 1136 C CA . ASP A 1 147 ? 0.994 -1.569 -13.057 1.00 95.12 147 ASP A CA 1
ATOM 1137 C C . ASP A 1 147 ? -0.335 -2.085 -13.619 1.00 95.12 147 ASP A C 1
ATOM 1139 O O . ASP A 1 147 ? -1.387 -1.579 -13.267 1.00 95.12 147 ASP A O 1
ATOM 1143 N N . THR A 1 148 ? -0.291 -3.133 -14.445 1.00 95.00 148 THR A N 1
ATOM 1144 C CA . THR A 1 148 ? -1.460 -3.889 -14.892 1.00 95.00 148 THR A CA 1
ATOM 1145 C C . THR A 1 148 ? -1.510 -5.211 -14.144 1.00 95.00 148 THR A C 1
ATOM 1147 O O . THR A 1 148 ? -0.509 -5.922 -14.060 1.00 95.00 148 THR A O 1
ATOM 1150 N N . GLY A 1 149 ? -2.666 -5.518 -13.566 1.00 94.56 149 GLY A N 1
ATOM 1151 C CA . GLY A 1 149 ? -2.847 -6.665 -12.690 1.00 94.56 149 GLY A CA 1
ATOM 1152 C C . GLY A 1 149 ? -3.139 -7.978 -13.401 1.00 94.56 149 GLY A C 1
ATOM 1153 O O . GLY A 1 149 ? -3.622 -8.005 -14.529 1.00 94.56 149 GLY A O 1
ATOM 1154 N N . SER A 1 150 ? -2.902 -9.091 -12.708 1.00 96.19 150 SER A N 1
ATOM 1155 C CA . SER A 1 150 ? -3.317 -10.414 -13.187 1.00 96.19 150 SER A CA 1
ATOM 1156 C C . SER A 1 150 ? -4.795 -10.708 -12.922 1.00 96.19 150 SER A C 1
ATOM 1158 O O . SER A 1 150 ? -5.441 -10.140 -12.038 1.00 96.19 150 SER A O 1
ATOM 1160 N N . GLU A 1 151 ? -5.327 -11.673 -13.666 1.00 95.88 151 GLU A N 1
ATOM 1161 C CA . GLU A 1 151 ? -6.669 -12.203 -13.444 1.00 95.88 151 GLU A CA 1
ATOM 1162 C C . GLU A 1 151 ? -6.823 -12.779 -12.026 1.00 95.88 151 GLU A C 1
ATOM 1164 O O . GLU A 1 151 ? -5.875 -13.311 -11.444 1.00 95.88 151 GLU A O 1
ATOM 1169 N N . VAL A 1 152 ? -8.035 -12.696 -11.469 1.00 95.62 152 VAL A N 1
ATOM 1170 C CA . VAL A 1 152 ? -8.300 -13.097 -10.076 1.00 95.62 152 VAL A CA 1
ATOM 1171 C C . VAL A 1 152 ? -7.966 -14.568 -9.808 1.00 95.62 152 VAL A C 1
ATOM 1173 O O . VAL A 1 152 ? -7.391 -14.863 -8.767 1.00 95.62 152 VAL A O 1
ATOM 1176 N N . ASP A 1 153 ? -8.227 -15.469 -10.758 1.00 95.69 153 ASP A N 1
ATOM 1177 C CA . ASP A 1 153 ? -7.932 -16.902 -10.616 1.00 95.69 153 ASP A CA 1
ATOM 1178 C C . ASP A 1 153 ? -6.420 -17.162 -10.515 1.00 95.69 153 ASP A C 1
ATOM 1180 O O . ASP A 1 153 ? -5.972 -18.030 -9.764 1.00 95.69 153 ASP A O 1
ATOM 1184 N N . ILE A 1 154 ? -5.616 -16.364 -11.227 1.00 96.69 154 ILE A N 1
ATOM 1185 C CA . ILE A 1 154 ? -4.154 -16.417 -11.146 1.00 96.69 154 ILE A CA 1
ATOM 1186 C C . ILE A 1 154 ? -3.700 -15.941 -9.761 1.00 96.69 154 ILE A C 1
ATOM 1188 O O . ILE A 1 154 ? -2.898 -16.607 -9.109 1.00 96.69 154 ILE A O 1
ATOM 1192 N N . LEU A 1 155 ? -4.245 -14.821 -9.278 1.00 97.12 155 LEU A N 1
ATOM 1193 C CA . LEU A 1 155 ? -3.901 -14.283 -7.960 1.00 97.12 155 LEU A CA 1
ATOM 1194 C C . LEU A 1 155 ? -4.334 -15.208 -6.812 1.00 97.12 155 LEU A C 1
ATOM 1196 O O . LEU A 1 155 ? -3.620 -15.333 -5.820 1.00 97.12 155 LEU A O 1
ATOM 1200 N N . GLN A 1 156 ? -5.472 -15.889 -6.946 1.00 96.75 156 GLN A N 1
ATOM 1201 C CA . GLN A 1 156 ? -5.926 -16.897 -5.986 1.00 96.75 156 GLN A CA 1
ATOM 1202 C C . GLN A 1 156 ? -4.977 -18.098 -5.922 1.00 96.75 156 GLN A C 1
ATOM 1204 O O . GLN A 1 156 ? -4.726 -18.615 -4.833 1.00 96.75 156 GLN A O 1
ATOM 1209 N N . ALA A 1 157 ? -4.426 -18.521 -7.064 1.00 97.44 157 ALA A N 1
ATOM 1210 C CA . ALA A 1 157 ? -3.421 -19.581 -7.115 1.00 97.44 157 ALA A CA 1
ATOM 1211 C C . ALA A 1 157 ? -2.074 -19.144 -6.514 1.00 97.44 157 ALA A C 1
ATOM 1213 O O . ALA A 1 157 ? -1.404 -19.944 -5.862 1.00 97.44 157 ALA A O 1
ATOM 1214 N N . ASP A 1 158 ? -1.696 -17.879 -6.706 1.00 97.38 158 ASP A N 1
ATOM 1215 C CA . ASP A 1 158 ? -0.459 -17.296 -6.180 1.00 97.38 158 ASP A CA 1
ATOM 1216 C C . ASP A 1 158 ? -0.500 -17.066 -4.658 1.00 97.38 158 ASP A C 1
ATOM 1218 O O . ASP A 1 158 ? 0.525 -17.180 -3.981 1.00 97.38 158 ASP A O 1
ATOM 1222 N N . PHE A 1 159 ? -1.679 -16.754 -4.109 1.00 97.25 159 PHE A N 1
ATOM 1223 C CA . PHE A 1 159 ? -1.882 -16.421 -2.695 1.00 97.25 159 PHE A CA 1
ATOM 1224 C C . PHE A 1 159 ? -3.011 -17.254 -2.052 1.00 97.25 159 PHE A C 1
ATOM 1226 O O . PHE A 1 159 ? -3.998 -16.688 -1.561 1.00 97.25 159 PHE A O 1
ATOM 1233 N N . PRO A 1 160 ? -2.883 -18.594 -2.012 1.00 94.94 160 PRO A N 1
ATOM 1234 C CA . PRO A 1 160 ? -3.942 -19.468 -1.525 1.00 94.94 160 PRO A CA 1
ATOM 1235 C C . PRO A 1 160 ? -4.196 -19.241 -0.032 1.00 94.94 160 PRO A C 1
ATOM 1237 O O . PRO A 1 160 ? -3.268 -19.171 0.772 1.00 94.94 160 PR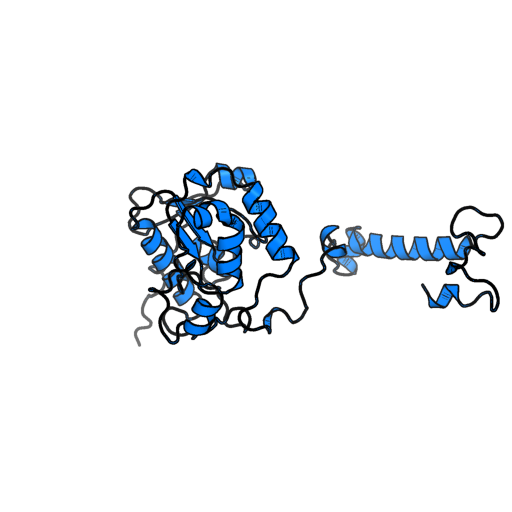O A O 1
ATOM 1240 N N . ASP A 1 161 ? -5.470 -19.120 0.337 1.00 92.44 161 ASP A N 1
ATOM 1241 C CA . ASP A 1 161 ? -5.973 -19.013 1.716 1.00 92.44 161 ASP A CA 1
ATOM 1242 C C . ASP A 1 161 ? -5.518 -17.799 2.551 1.00 92.44 161 ASP A C 1
ATOM 1244 O O . ASP A 1 161 ? -6.024 -17.604 3.660 1.00 92.44 161 ASP A O 1
ATOM 1248 N N . ILE A 1 162 ? -4.642 -16.938 2.027 1.00 96.88 162 ILE A N 1
ATOM 1249 C CA . ILE A 1 162 ? -4.107 -15.765 2.744 1.00 96.88 162 ILE A CA 1
ATOM 1250 C C . ILE A 1 162 ? -4.722 -14.431 2.303 1.00 96.88 162 ILE A C 1
ATOM 1252 O O . ILE A 1 162 ? -4.717 -13.472 3.079 1.00 96.88 162 ILE A O 1
ATOM 1256 N N . VAL A 1 163 ? -5.280 -14.364 1.092 1.00 98.50 163 VAL A N 1
ATOM 1257 C CA . VAL A 1 163 ? -5.909 -13.159 0.533 1.00 98.50 163 VAL A CA 1
ATOM 1258 C C . VAL A 1 163 ? -7.405 -13.403 0.322 1.00 98.50 163 VAL A C 1
ATOM 1260 O O . VAL A 1 163 ? -7.829 -14.468 -0.122 1.00 98.50 163 VAL A O 1
ATOM 1263 N N . ASP A 1 164 ? -8.209 -12.409 0.681 1.00 98.38 164 ASP A N 1
ATOM 1264 C CA . ASP A 1 164 ? -9.625 -12.297 0.358 1.00 98.38 164 ASP A CA 1
ATOM 1265 C C . ASP A 1 164 ? -9.786 -11.439 -0.906 1.00 98.38 164 ASP A C 1
ATOM 1267 O O . ASP A 1 164 ? -9.441 -10.252 -0.926 1.00 98.38 164 ASP A O 1
ATOM 1271 N N . PHE A 1 165 ? -10.308 -12.066 -1.960 1.00 98.06 165 PHE A N 1
ATOM 1272 C CA . PHE A 1 165 ? -10.501 -11.474 -3.280 1.00 98.06 165 PHE A CA 1
ATOM 1273 C C . PHE A 1 165 ? -11.956 -11.068 -3.559 1.00 98.06 165 PHE A C 1
ATOM 1275 O O . PHE A 1 165 ? -12.274 -10.731 -4.696 1.00 98.06 165 PHE A O 1
ATOM 1282 N N . ASP A 1 166 ? -12.850 -11.033 -2.563 1.00 97.38 166 ASP A N 1
ATOM 1283 C CA . ASP A 1 166 ? -14.280 -10.743 -2.773 1.00 97.38 166 ASP A CA 1
ATOM 1284 C C . ASP A 1 166 ? -14.545 -9.383 -3.450 1.00 97.38 166 ASP A C 1
ATOM 1286 O O . ASP A 1 166 ? -15.552 -9.196 -4.146 1.00 97.38 166 ASP A O 1
ATOM 1290 N N . ASN A 1 167 ? -13.628 -8.423 -3.297 1.00 96.44 167 ASN A N 1
ATOM 1291 C CA . ASN A 1 167 ? -13.700 -7.100 -3.928 1.00 96.44 167 ASN A CA 1
ATOM 1292 C C . ASN A 1 167 ? -13.077 -7.048 -5.336 1.00 96.44 167 ASN A C 1
ATOM 1294 O O . ASN A 1 167 ? -13.221 -6.039 -6.027 1.00 96.44 167 ASN A O 1
ATOM 1298 N N . VAL A 1 168 ? -12.406 -8.111 -5.779 1.00 96.44 168 VAL A N 1
ATOM 1299 C CA . VAL A 1 168 ? -11.720 -8.185 -7.072 1.00 96.44 168 VAL A CA 1
ATOM 1300 C C . VAL A 1 168 ? -12.659 -8.810 -8.095 1.00 96.44 168 VAL A C 1
ATOM 1302 O O . VAL A 1 168 ? -12.955 -10.002 -8.061 1.00 96.44 168 VAL A O 1
ATOM 1305 N N . LYS A 1 169 ? -13.195 -7.978 -8.988 1.00 93.12 169 LYS A N 1
ATOM 1306 C CA . LYS A 1 169 ? -14.148 -8.414 -10.015 1.00 93.12 169 LYS A CA 1
ATOM 1307 C C . LYS A 1 169 ? -13.423 -8.824 -11.294 1.00 93.12 169 LYS A C 1
ATOM 1309 O O . LYS A 1 169 ? -12.287 -8.425 -11.539 1.00 93.12 169 LYS A O 1
ATOM 1314 N N . TYR A 1 170 ? -14.089 -9.625 -12.119 1.00 91.94 170 TYR A N 1
ATOM 1315 C CA . TYR A 1 170 ? -13.587 -9.928 -13.456 1.00 91.94 170 TYR A CA 1
ATOM 1316 C C . TYR A 1 170 ? -13.366 -8.627 -14.242 1.00 91.94 170 TYR A C 1
ATOM 1318 O O . TYR A 1 170 ? -14.218 -7.739 -14.202 1.00 91.94 170 TYR A O 1
ATOM 1326 N N . GLY A 1 171 ? -12.227 -8.518 -14.928 1.00 90.31 171 GLY A N 1
ATOM 1327 C CA . GLY A 1 171 ? -11.851 -7.323 -15.681 1.00 90.31 171 GLY A CA 1
ATOM 1328 C C . GLY A 1 171 ? -11.292 -6.175 -14.836 1.00 90.31 171 GLY A C 1
ATOM 1329 O O . GLY A 1 171 ? -11.137 -5.083 -15.367 1.00 90.31 171 GLY A O 1
ATOM 1330 N N . TRP A 1 172 ? -10.974 -6.387 -13.551 1.00 93.00 172 TRP A N 1
ATOM 1331 C CA . TRP A 1 172 ? -10.415 -5.327 -12.697 1.00 93.00 172 TRP A CA 1
ATOM 1332 C C . TRP A 1 172 ? -9.087 -4.750 -13.216 1.00 93.00 172 TRP A C 1
ATOM 1334 O O . TRP A 1 172 ? -8.750 -3.632 -12.874 1.00 93.00 172 TRP A O 1
ATOM 1344 N N . TRP A 1 173 ? -8.341 -5.488 -14.036 1.00 89.88 173 TRP A N 1
ATOM 1345 C CA . TRP A 1 173 ? -7.071 -5.048 -14.623 1.00 89.88 173 TRP A CA 1
ATOM 1346 C C . TRP A 1 173 ? -7.242 -4.092 -15.817 1.00 89.88 173 TRP A C 1
ATOM 1348 O O . TRP A 1 173 ? -6.255 -3.698 -16.433 1.00 89.88 173 TRP A O 1
ATOM 1358 N N . HIS A 1 174 ? -8.477 -3.752 -16.197 1.00 91.69 174 HIS A N 1
ATOM 1359 C CA . HIS A 1 174 ? -8.736 -2.724 -17.200 1.00 91.69 174 HIS A CA 1
ATOM 1360 C C . HIS A 1 174 ? -8.749 -1.337 -16.547 1.00 91.69 174 HIS A C 1
ATOM 1362 O O . HIS A 1 174 ? -9.593 -1.046 -15.699 1.00 91.69 174 HIS A O 1
ATOM 1368 N N . HIS A 1 175 ? -7.848 -0.455 -16.986 1.00 91.38 175 HIS A N 1
ATOM 1369 C CA . HIS A 1 175 ? -7.752 0.936 -16.522 1.00 91.38 175 HIS A CA 1
ATOM 1370 C C . HIS A 1 175 ? -8.790 1.848 -17.182 1.00 91.38 175 HIS A C 1
ATOM 1372 O O . HIS A 1 175 ? -8.467 2.863 -17.801 1.00 91.38 175 HIS A O 1
ATOM 1378 N N . ASP A 1 176 ? -10.060 1.476 -17.058 1.00 89.62 176 ASP A N 1
ATOM 1379 C CA . ASP A 1 176 ? -11.196 2.287 -17.474 1.00 89.62 176 ASP A CA 1
ATOM 1380 C C . ASP A 1 176 ? -12.098 2.652 -16.286 1.00 89.62 176 ASP A C 1
ATOM 1382 O O . ASP A 1 176 ? -11.960 2.144 -15.171 1.00 89.62 176 ASP A O 1
ATOM 1386 N N . GLN A 1 177 ? -13.002 3.608 -16.516 1.00 89.19 177 GLN A N 1
ATOM 1387 C CA . GLN A 1 177 ? -13.994 4.054 -15.534 1.00 89.19 177 GLN A CA 1
ATOM 1388 C C . GLN A 1 177 ? -13.365 4.411 -14.172 1.00 89.19 177 GLN A C 1
ATOM 1390 O O . GLN A 1 177 ? -12.616 5.375 -14.069 1.00 89.19 177 GLN A O 1
ATOM 1395 N N . GLU A 1 178 ? -13.677 3.656 -13.114 1.00 89.44 178 GLU A N 1
ATOM 1396 C CA . GLU A 1 178 ? -13.177 3.895 -11.757 1.00 89.44 178 GLU A CA 1
ATOM 1397 C C . GLU A 1 178 ? -11.669 3.644 -11.610 1.00 89.44 178 GLU A C 1
ATOM 1399 O O . GLU A 1 178 ? -11.040 4.204 -10.710 1.00 89.44 178 GLU A O 1
ATOM 1404 N N . LEU A 1 179 ? -11.088 2.816 -12.479 1.00 92.81 179 LEU A N 1
ATOM 1405 C CA . LEU A 1 179 ? -9.666 2.483 -12.466 1.00 92.81 179 LEU A CA 1
ATOM 1406 C C . LEU A 1 179 ? -8.870 3.243 -13.532 1.00 92.81 179 LEU A C 1
ATOM 1408 O O . LEU A 1 179 ? -7.672 3.009 -13.670 1.00 92.81 179 LEU A O 1
ATOM 1412 N N . ALA A 1 180 ? -9.508 4.186 -14.232 1.00 94.88 180 ALA A N 1
ATOM 1413 C CA . ALA A 1 180 ? -8.825 5.084 -15.150 1.00 94.88 180 ALA A CA 1
ATOM 1414 C C . ALA A 1 180 ? -7.720 5.888 -14.444 1.00 94.88 180 ALA A C 1
ATOM 1416 O O . ALA A 1 180 ? -7.842 6.294 -13.284 1.00 94.88 180 ALA A O 1
ATOM 1417 N N . VAL A 1 181 ? -6.634 6.128 -15.180 1.00 94.81 181 VAL A N 1
ATOM 1418 C CA . VAL A 1 181 ? -5.396 6.742 -14.669 1.00 94.81 181 VAL A CA 1
ATOM 1419 C C . VAL A 1 181 ? -5.343 8.260 -14.871 1.00 94.81 181 VAL A C 1
ATOM 1421 O O . VAL A 1 181 ? -4.315 8.893 -14.634 1.00 94.81 181 VAL A O 1
ATOM 1424 N N . ASP A 1 182 ? -6.443 8.882 -15.304 1.00 93.62 182 ASP A N 1
ATOM 1425 C CA . ASP A 1 182 ? -6.525 10.337 -15.386 1.00 93.62 182 ASP A CA 1
ATOM 1426 C C . ASP A 1 182 ? -6.664 10.970 -13.983 1.00 93.62 182 ASP A C 1
ATOM 1428 O O . ASP A 1 182 ? -7.295 10.390 -13.091 1.00 93.62 182 ASP A O 1
ATOM 1432 N N . PRO A 1 183 ? -6.116 12.180 -13.750 1.00 93.25 183 PRO A N 1
ATOM 1433 C CA . PRO A 1 183 ? -6.111 12.779 -12.416 1.00 93.25 183 PRO A CA 1
ATOM 1434 C C . PRO A 1 183 ? -7.496 12.912 -11.747 1.00 93.25 183 PRO A C 1
ATOM 1436 O O . PRO A 1 183 ? -7.582 12.667 -10.540 1.00 93.25 183 PRO A O 1
ATOM 1439 N N . PRO A 1 184 ? -8.590 13.291 -12.445 1.00 92.12 184 PRO A N 1
ATOM 1440 C CA . PRO A 1 184 ? -9.939 13.247 -11.874 1.00 92.12 184 PRO A CA 1
ATOM 1441 C C . PRO A 1 184 ? -10.341 11.872 -11.324 1.00 92.12 184 PRO A C 1
ATOM 1443 O O . PRO A 1 184 ? -10.794 11.789 -10.176 1.00 92.12 184 PRO A O 1
ATOM 1446 N N . SER A 1 185 ? -10.145 10.809 -12.107 1.00 93.81 185 SER A N 1
ATOM 1447 C CA . SER A 1 185 ? -10.462 9.433 -11.706 1.00 93.81 185 SER A CA 1
ATOM 1448 C C . SER A 1 185 ? -9.614 8.982 -10.517 1.00 93.81 185 SER A C 1
ATOM 1450 O O . SER A 1 185 ? -10.158 8.483 -9.531 1.00 93.81 185 SER A O 1
ATOM 1452 N N . LEU A 1 186 ? -8.311 9.277 -10.522 1.00 95.31 186 LEU A N 1
ATOM 1453 C CA . LEU A 1 186 ? -7.406 8.959 -9.412 1.00 95.31 186 LEU A CA 1
ATOM 1454 C C . LEU A 1 186 ? -7.782 9.679 -8.106 1.00 95.31 186 LEU A C 1
ATOM 1456 O O . LEU A 1 186 ? -7.797 9.058 -7.042 1.00 95.31 186 LEU A O 1
ATOM 1460 N N . ASN A 1 187 ? -8.169 10.960 -8.164 1.00 93.69 187 ASN A N 1
ATOM 1461 C CA . ASN A 1 187 ? -8.674 11.692 -6.993 1.00 93.69 187 ASN A CA 1
ATOM 1462 C C . ASN A 1 187 ? -9.994 11.101 -6.472 1.00 93.69 187 ASN A C 1
ATOM 1464 O O . ASN A 1 187 ? -10.189 10.952 -5.263 1.00 93.69 187 ASN A O 1
ATOM 1468 N N . ALA A 1 188 ? -10.915 10.743 -7.371 1.00 93.75 188 ALA A N 1
ATOM 1469 C CA . ALA A 1 188 ? -12.170 10.102 -6.991 1.00 93.75 188 ALA A CA 1
ATOM 1470 C C . ALA A 1 188 ? -11.928 8.735 -6.328 1.00 93.75 188 ALA A C 1
ATOM 1472 O O . ALA A 1 188 ? -12.520 8.450 -5.281 1.00 93.75 188 ALA A O 1
ATOM 1473 N N . ARG A 1 189 ? -11.011 7.936 -6.887 1.00 95.75 189 ARG A N 1
ATOM 1474 C CA . ARG A 1 189 ? -10.591 6.625 -6.378 1.00 95.75 189 ARG A CA 1
ATOM 1475 C C . ARG A 1 189 ? -9.947 6.735 -4.998 1.00 95.75 189 ARG A C 1
ATOM 1477 O O . ARG A 1 189 ? -10.356 6.037 -4.072 1.00 95.75 189 ARG A O 1
ATOM 1484 N N . ALA A 1 190 ? -9.035 7.685 -4.816 1.00 96.12 190 ALA A N 1
ATOM 1485 C CA . ALA A 1 190 ? -8.404 7.963 -3.531 1.00 96.12 190 ALA A CA 1
ATOM 1486 C C . ALA A 1 190 ? -9.419 8.429 -2.465 1.00 96.12 190 ALA A C 1
ATOM 1488 O O . ALA A 1 190 ? -9.401 7.951 -1.328 1.00 96.12 190 ALA A O 1
ATOM 1489 N N . ALA A 1 191 ? -10.383 9.283 -2.831 1.00 94.50 191 ALA A N 1
ATOM 1490 C CA . ALA A 1 191 ? -11.460 9.688 -1.927 1.00 94.50 191 ALA A CA 1
ATOM 1491 C C . ALA A 1 191 ? -12.401 8.522 -1.571 1.00 94.50 191 ALA A C 1
ATOM 1493 O O . ALA A 1 191 ? -12.882 8.439 -0.438 1.00 94.50 191 ALA A O 1
ATOM 1494 N N . LYS A 1 192 ? -12.676 7.616 -2.520 1.00 95.81 192 LYS A N 1
ATOM 1495 C CA . LYS A 1 192 ? -13.452 6.392 -2.275 1.00 95.81 192 LYS A CA 1
ATOM 1496 C C . LYS A 1 192 ? -12.718 5.460 -1.314 1.00 95.81 192 LYS A C 1
ATOM 1498 O O . LYS A 1 192 ? -13.337 5.002 -0.359 1.00 95.81 192 LYS A O 1
ATOM 1503 N N . LEU A 1 193 ? -11.421 5.234 -1.523 1.00 97.25 193 LEU A N 1
ATOM 1504 C CA . LEU A 1 193 ? -10.590 4.413 -0.641 1.00 97.25 193 LEU A CA 1
ATOM 1505 C C . LEU A 1 193 ? -10.547 4.983 0.781 1.00 97.25 193 LEU A C 1
ATOM 1507 O O . LEU A 1 193 ? -10.762 4.248 1.741 1.00 97.25 193 LEU A O 1
ATOM 1511 N N . SER A 1 194 ? -10.367 6.298 0.922 1.00 96.12 194 SER A N 1
ATOM 1512 C CA . SER A 1 194 ? -10.355 6.948 2.235 1.00 96.12 194 SER A CA 1
ATOM 1513 C C . SER A 1 194 ? -11.674 6.753 2.996 1.00 96.12 194 SER A C 1
ATOM 1515 O O . SER A 1 194 ? -11.675 6.385 4.169 1.00 96.12 194 SER A O 1
ATOM 1517 N N . ARG A 1 195 ? -12.822 6.916 2.318 1.00 95.50 195 ARG A N 1
ATOM 1518 C CA . ARG A 1 195 ? -14.144 6.651 2.918 1.00 95.50 195 ARG A CA 1
ATOM 1519 C C . ARG A 1 195 ? -14.347 5.180 3.245 1.00 95.50 195 ARG A C 1
ATOM 1521 O O . ARG A 1 195 ? -14.834 4.880 4.327 1.00 95.50 195 ARG A O 1
ATOM 1528 N N . PHE A 1 196 ? -13.943 4.284 2.342 1.00 95.81 196 PHE A N 1
ATOM 1529 C CA . PHE A 1 196 ? -14.010 2.844 2.573 1.00 95.81 196 PHE A CA 1
ATOM 1530 C C . PHE A 1 196 ? -13.301 2.475 3.876 1.00 95.81 196 PHE A C 1
ATOM 1532 O O . PHE A 1 196 ? -13.886 1.761 4.681 1.00 95.81 196 PHE A O 1
ATOM 1539 N N . ILE A 1 197 ? -12.089 2.999 4.102 1.00 97.12 197 ILE A N 1
ATOM 1540 C CA . ILE A 1 197 ? -11.307 2.749 5.320 1.00 97.12 197 ILE A CA 1
ATOM 1541 C C . ILE A 1 197 ? -11.949 3.421 6.541 1.00 97.12 197 ILE A C 1
ATOM 1543 O O . ILE A 1 197 ? -12.063 2.781 7.579 1.00 97.12 197 ILE A O 1
ATOM 1547 N N . ARG A 1 198 ? -12.402 4.678 6.442 1.00 95.56 198 ARG A N 1
ATOM 1548 C CA . ARG A 1 198 ? -13.044 5.395 7.562 1.00 95.56 198 ARG A CA 1
ATOM 1549 C C . ARG A 1 198 ? -14.293 4.681 8.077 1.00 95.56 198 ARG A C 1
ATOM 1551 O O . ARG A 1 198 ? -14.533 4.652 9.279 1.00 95.56 198 ARG A O 1
ATOM 1558 N N . ASP A 1 199 ? -15.098 4.148 7.163 1.00 94.88 199 ASP A N 1
ATOM 1559 C CA . ASP A 1 199 ? -16.393 3.542 7.479 1.00 94.88 199 ASP A CA 1
ATOM 1560 C C . ASP A 1 199 ? -16.247 2.089 7.988 1.00 94.88 199 ASP A C 1
ATOM 1562 O O . ASP A 1 199 ? -17.240 1.423 8.294 1.00 94.88 199 ASP A O 1
ATOM 1566 N N . ARG A 1 200 ? -15.007 1.589 8.109 1.00 95.94 200 ARG A N 1
ATOM 1567 C CA . ARG A 1 200 ? -14.691 0.310 8.746 1.00 95.94 200 ARG A CA 1
ATOM 1568 C C . ARG A 1 200 ? -14.872 0.373 10.269 1.00 95.94 200 ARG A C 1
ATOM 1570 O O . ARG A 1 200 ? -14.570 1.391 10.892 1.00 95.94 200 ARG A O 1
ATOM 1577 N N . PRO A 1 201 ? -15.318 -0.724 10.908 1.00 97.06 201 PRO A N 1
ATOM 1578 C CA . PRO A 1 201 ? -15.305 -0.822 12.365 1.00 97.06 201 PRO A CA 1
ATOM 1579 C C . PRO A 1 201 ? -13.883 -0.904 12.945 1.00 97.06 201 PRO A C 1
ATOM 1581 O O . PRO A 1 201 ? -13.688 -0.501 14.094 1.00 97.06 201 PRO A O 1
ATOM 1584 N N . GLU A 1 202 ? -12.919 -1.416 12.171 1.00 97.94 202 GLU A N 1
ATOM 1585 C CA . GLU A 1 202 ? -11.533 -1.604 12.601 1.00 97.94 202 GLU A CA 1
ATOM 1586 C C . GLU A 1 202 ? -10.811 -0.278 12.883 1.00 97.94 202 GLU A C 1
ATOM 1588 O O . GLU A 1 202 ? -10.978 0.706 12.162 1.00 97.94 202 GLU A O 1
ATOM 1593 N N . LYS A 1 203 ? -9.998 -0.245 13.944 1.00 95.56 203 LYS A N 1
ATOM 1594 C CA . LYS A 1 203 ? -9.282 0.964 14.392 1.00 95.56 203 LYS A CA 1
ATOM 1595 C C . LYS A 1 203 ? -7.880 1.082 13.821 1.00 95.56 203 LYS A C 1
ATOM 1597 O O . LYS A 1 203 ? -7.468 2.172 13.438 1.00 95.56 203 LYS A O 1
ATOM 1602 N N . GLU A 1 204 ? -7.175 -0.036 13.732 1.00 97.56 204 GLU A N 1
ATOM 1603 C CA . GLU A 1 204 ? -5.806 -0.097 13.229 1.00 97.56 204 GLU A CA 1
ATOM 1604 C C . GLU A 1 204 ? -5.792 -0.886 11.923 1.00 97.56 204 GLU A C 1
ATOM 1606 O O . GLU A 1 204 ? -5.851 -2.122 11.894 1.00 97.56 204 GLU A O 1
ATOM 1611 N N . VAL A 1 205 ? -5.761 -0.131 10.826 1.00 98.38 205 VAL A N 1
ATOM 1612 C CA . VAL A 1 205 ? -5.832 -0.642 9.459 1.00 98.38 205 VAL A CA 1
ATOM 1613 C C . VAL A 1 205 ? -4.499 -0.407 8.768 1.00 98.38 205 VAL A C 1
ATOM 1615 O O . VAL A 1 205 ? -3.993 0.713 8.721 1.00 98.38 205 VAL A O 1
ATOM 1618 N N . VAL A 1 206 ? -3.950 -1.464 8.182 1.00 98.56 206 VAL A N 1
ATOM 1619 C CA . VAL A 1 206 ? -2.814 -1.370 7.267 1.00 98.56 206 VAL A CA 1
ATOM 1620 C C . VAL A 1 206 ? -3.335 -1.283 5.843 1.00 98.56 206 VAL A C 1
ATOM 1622 O O . VAL A 1 206 ? -4.178 -2.083 5.447 1.00 98.56 206 VAL A O 1
ATOM 1625 N N . LEU A 1 207 ? -2.768 -0.371 5.059 1.00 98.69 207 LEU A N 1
ATOM 1626 C CA . LEU A 1 207 ? -2.942 -0.314 3.614 1.00 98.69 207 LEU A CA 1
ATOM 1627 C C . LEU A 1 207 ? -1.577 -0.423 2.931 1.00 98.69 207 LEU A C 1
ATOM 1629 O O . LEU A 1 207 ? -0.700 0.404 3.172 1.00 98.69 207 LEU A O 1
ATOM 1633 N N . VAL A 1 208 ? -1.420 -1.411 2.049 1.00 98.69 208 VAL A N 1
ATOM 1634 C CA . VAL A 1 208 ? -0.274 -1.522 1.137 1.00 98.69 208 VAL A CA 1
ATOM 1635 C C . VAL A 1 208 ? -0.709 -1.147 -0.279 1.00 98.69 208 VAL A C 1
ATOM 1637 O O . VAL A 1 208 ? -1.505 -1.833 -0.919 1.00 98.69 208 VAL A O 1
ATOM 1640 N N . SER A 1 209 ? -0.182 -0.025 -0.744 1.00 97.38 209 SER A N 1
ATOM 1641 C CA . SER A 1 209 ? -0.529 0.653 -1.995 1.00 97.38 209 SER A CA 1
ATOM 1642 C C . SER A 1 209 ? 0.770 0.983 -2.751 1.00 97.38 209 SER A C 1
ATOM 1644 O O . SER A 1 209 ? 1.808 0.381 -2.470 1.00 97.38 209 SER A O 1
ATOM 1646 N N . HIS A 1 210 ? 0.735 1.914 -3.699 1.00 96.88 210 HIS A N 1
ATOM 1647 C CA . HIS A 1 210 ? 1.860 2.258 -4.565 1.00 96.88 210 HIS A CA 1
ATOM 1648 C C . HIS A 1 210 ? 2.249 3.728 -4.453 1.00 96.88 210 HIS A C 1
ATOM 1650 O O . HIS A 1 210 ? 1.467 4.561 -3.993 1.00 96.88 210 HIS A O 1
ATOM 1656 N N . GLY A 1 211 ? 3.490 4.031 -4.831 1.00 93.12 211 GLY A N 1
ATOM 1657 C CA . GLY A 1 211 ? 4.115 5.321 -4.566 1.00 93.12 211 GLY A CA 1
ATOM 1658 C C . GLY A 1 211 ? 3.354 6.480 -5.196 1.00 93.12 211 GLY A C 1
ATOM 1659 O O . GLY A 1 211 ? 3.042 7.446 -4.494 1.00 93.12 211 GLY A O 1
ATOM 1660 N N . PHE A 1 212 ? 3.004 6.383 -6.485 1.00 94.12 212 PHE A N 1
ATOM 1661 C CA . PHE A 1 212 ? 2.351 7.504 -7.156 1.00 94.12 212 PHE A CA 1
ATOM 1662 C C . PHE A 1 212 ? 0.907 7.680 -6.679 1.00 94.12 212 PHE A C 1
ATOM 1664 O O . PHE A 1 212 ? 0.495 8.784 -6.317 1.00 94.12 212 PHE A O 1
ATOM 1671 N N . PHE A 1 213 ? 0.155 6.585 -6.562 1.00 96.81 213 PHE A N 1
ATOM 1672 C CA . PHE A 1 213 ? -1.207 6.614 -6.039 1.00 96.81 213 PHE A CA 1
ATOM 1673 C C . PHE A 1 213 ? -1.284 7.117 -4.589 1.00 96.81 213 PHE A C 1
ATOM 1675 O O . PHE A 1 213 ? -2.224 7.830 -4.230 1.00 96.81 213 PHE A O 1
ATOM 1682 N N . ASN A 1 214 ? -0.275 6.842 -3.756 1.00 96.12 214 ASN A N 1
ATOM 1683 C CA . ASN A 1 214 ? -0.228 7.369 -2.393 1.00 96.12 214 ASN A CA 1
ATOM 1684 C C . ASN A 1 214 ? -0.202 8.901 -2.354 1.00 96.12 214 ASN A C 1
ATOM 1686 O O . ASN A 1 214 ? -0.780 9.465 -1.429 1.00 96.12 214 ASN A O 1
ATOM 1690 N N . HIS A 1 215 ? 0.372 9.582 -3.354 1.00 94.38 215 HIS A N 1
ATOM 1691 C CA . HIS A 1 215 ? 0.277 11.043 -3.441 1.00 94.38 215 HIS A CA 1
ATOM 1692 C C . HIS A 1 215 ? -1.168 11.519 -3.642 1.00 94.38 215 HIS A C 1
ATOM 1694 O O . HIS A 1 215 ? -1.571 12.521 -3.055 1.00 94.38 215 HIS A O 1
ATOM 1700 N N . TYR A 1 216 ? -1.986 10.795 -4.410 1.00 94.75 216 TYR A N 1
ATOM 1701 C CA . TYR A 1 216 ? -3.418 11.097 -4.519 1.00 94.75 216 TYR A CA 1
ATOM 1702 C C . TYR A 1 216 ? -4.147 10.840 -3.198 1.00 94.75 216 TYR A C 1
ATOM 1704 O O . TYR A 1 216 ? -5.005 11.628 -2.797 1.00 94.75 216 TYR A O 1
ATOM 1712 N N . LEU A 1 217 ? -3.792 9.763 -2.491 1.00 95.38 217 LEU A N 1
ATOM 1713 C CA . LEU A 1 217 ? -4.390 9.424 -1.199 1.00 95.38 217 LEU A CA 1
ATOM 1714 C C . LEU A 1 217 ? -4.093 10.473 -0.120 1.00 95.38 217 LEU A C 1
ATOM 1716 O O . LEU A 1 217 ? -5.001 10.848 0.622 1.00 95.38 217 LEU A O 1
ATOM 1720 N N . THR A 1 218 ? -2.860 10.978 -0.060 1.00 93.06 218 THR A N 1
ATOM 1721 C CA . THR A 1 218 ? -2.432 11.984 0.926 1.00 93.06 218 THR A CA 1
ATOM 1722 C C . THR A 1 218 ? -2.722 13.427 0.516 1.00 93.06 218 THR A C 1
ATOM 1724 O O . THR A 1 218 ? -2.542 14.335 1.326 1.00 93.06 218 THR A O 1
ATOM 1727 N N . GLY A 1 219 ? -3.219 13.659 -0.704 1.00 89.81 219 GLY A N 1
ATOM 1728 C CA . GLY A 1 219 ? -3.459 15.007 -1.224 1.00 89.81 219 GLY A CA 1
ATOM 1729 C C . GLY A 1 219 ? -2.170 15.749 -1.587 1.00 89.81 219 GLY A C 1
ATOM 1730 O O . GLY A 1 219 ? -2.133 16.976 -1.558 1.00 89.81 219 GLY A O 1
ATOM 1731 N N . ASP A 1 220 ? -1.119 15.008 -1.929 1.00 90.31 220 ASP A N 1
ATOM 1732 C CA . ASP A 1 220 ? 0.194 15.509 -2.331 1.00 90.31 220 ASP A CA 1
ATOM 1733 C C . ASP A 1 220 ? 0.304 15.692 -3.850 1.00 90.31 220 ASP A C 1
ATOM 1735 O O . ASP A 1 220 ? 1.406 15.680 -4.396 1.00 90.31 220 ASP A O 1
ATOM 1739 N N . VAL A 1 221 ? -0.811 15.893 -4.545 1.00 89.19 221 VAL A N 1
ATOM 1740 C CA . VAL A 1 221 ? -0.854 16.199 -5.978 1.00 89.19 221 VAL A CA 1
ATOM 1741 C C . VAL A 1 221 ? -1.439 17.584 -6.204 1.00 89.19 221 VAL A C 1
ATOM 1743 O O . VAL A 1 221 ? -2.331 18.031 -5.480 1.00 89.19 221 VAL A O 1
ATOM 1746 N N . ASN A 1 222 ? -0.933 18.283 -7.214 1.00 86.69 222 ASN A N 1
ATOM 1747 C CA . ASN A 1 222 ? -1.512 19.540 -7.650 1.00 86.69 222 ASN A CA 1
ATOM 1748 C C . ASN A 1 222 ? -2.716 19.291 -8.558 1.00 86.69 222 ASN A C 1
ATOM 1750 O O . ASN A 1 222 ? -3.119 18.160 -8.839 1.00 86.69 222 ASN A O 1
ATOM 1754 N N . ASP A 1 223 ? -3.266 20.381 -9.084 1.00 80.38 223 ASP A N 1
ATOM 1755 C CA . ASP A 1 223 ? -4.444 20.271 -9.910 1.00 80.38 223 ASP A CA 1
ATOM 1756 C C . ASP A 1 223 ? -4.222 19.426 -11.185 1.00 80.38 223 ASP A C 1
ATOM 1758 O O . ASP A 1 223 ? -5.100 18.697 -11.645 1.00 80.38 223 ASP A O 1
ATOM 1762 N N . LYS A 1 224 ? -3.032 19.444 -11.760 1.00 83.88 224 LYS A N 1
ATOM 1763 C CA . LYS A 1 224 ? -2.723 18.672 -12.966 1.00 83.88 224 LYS A CA 1
ATOM 1764 C C . LYS A 1 224 ? -2.420 17.196 -12.685 1.00 83.88 224 LYS A C 1
ATOM 1766 O O . LYS A 1 224 ? -2.156 16.468 -13.632 1.00 83.88 224 LYS A O 1
ATOM 1771 N N . GLY A 1 225 ? -2.479 16.754 -11.425 1.00 85.06 225 GLY A N 1
ATOM 1772 C CA . GLY A 1 225 ? -2.065 15.408 -11.020 1.00 85.06 225 GLY A CA 1
ATOM 1773 C C . GLY A 1 225 ? -0.551 15.264 -10.860 1.00 85.06 225 GLY A C 1
ATOM 1774 O O . GLY A 1 225 ? -0.050 14.151 -10.745 1.00 85.06 225 GLY A O 1
ATOM 1775 N N . GLU A 1 226 ? 0.193 16.372 -10.859 1.00 87.06 226 GLU A N 1
ATOM 1776 C CA . GLU A 1 226 ? 1.640 16.357 -10.647 1.00 87.06 226 GLU A CA 1
ATOM 1777 C C . GLU A 1 226 ? 1.913 16.308 -9.139 1.00 87.06 226 GLU A C 1
ATOM 1779 O O . GLU A 1 226 ? 1.315 17.072 -8.373 1.00 87.06 226 GLU A O 1
ATOM 1784 N N . GLN A 1 227 ? 2.815 15.431 -8.695 1.00 86.69 227 GLN A N 1
ATOM 1785 C CA . GLN A 1 227 ? 3.174 15.349 -7.280 1.00 86.69 227 GLN A CA 1
ATOM 1786 C C . GLN A 1 227 ? 3.796 16.662 -6.775 1.00 86.69 227 GLN A C 1
ATOM 1788 O O . GLN A 1 227 ? 4.514 17.366 -7.485 1.00 86.69 227 GLN A O 1
ATOM 1793 N N . THR A 1 228 ? 3.543 16.974 -5.511 1.00 86.69 228 THR A N 1
ATOM 1794 C CA . THR A 1 228 ? 4.020 18.180 -4.813 1.00 86.69 228 THR A CA 1
ATOM 1795 C C . THR A 1 228 ? 5.025 17.857 -3.710 1.00 86.69 228 THR A C 1
ATOM 1797 O O . THR A 1 228 ? 5.613 18.765 -3.125 1.00 86.69 228 THR A O 1
ATOM 1800 N N . THR A 1 229 ? 5.237 16.569 -3.430 1.00 84.25 229 THR A N 1
ATOM 1801 C CA . THR A 1 229 ? 6.187 16.058 -2.437 1.00 84.25 229 THR A CA 1
ATOM 1802 C C . THR A 1 229 ? 7.158 15.057 -3.082 1.00 84.25 229 THR A C 1
ATOM 1804 O O . THR A 1 229 ? 6.892 14.558 -4.184 1.00 84.25 229 THR A O 1
ATOM 1807 N N . PRO A 1 230 ? 8.313 14.778 -2.445 1.00 86.81 230 PRO A N 1
ATOM 1808 C CA . PRO A 1 230 ? 9.224 13.731 -2.900 1.00 86.81 230 PRO A CA 1
ATOM 1809 C C . PRO A 1 230 ? 8.549 12.361 -2.961 1.00 86.81 230 PRO A C 1
ATOM 1811 O O . PRO A 1 230 ? 7.611 12.100 -2.205 1.00 86.81 230 PRO A O 1
ATOM 1814 N N . TRP A 1 231 ? 9.073 11.496 -3.828 1.00 83.38 231 TRP A N 1
ATOM 1815 C CA . TRP A 1 231 ? 8.631 10.112 -3.949 1.00 83.38 231 TRP A CA 1
ATOM 1816 C C . TRP A 1 231 ? 8.662 9.378 -2.611 1.00 83.38 231 TRP A C 1
ATOM 1818 O O . TRP A 1 231 ? 9.524 9.623 -1.765 1.00 83.38 231 TRP A O 1
ATOM 1828 N N . TRP A 1 232 ? 7.708 8.467 -2.448 1.00 89.12 232 TRP A N 1
ATOM 1829 C CA . TRP A 1 232 ? 7.735 7.497 -1.365 1.00 89.12 232 TRP A CA 1
ATOM 1830 C C . TRP A 1 232 ? 8.922 6.551 -1.540 1.00 89.12 232 TRP A C 1
ATOM 1832 O O . TRP A 1 232 ? 9.179 6.090 -2.651 1.00 89.12 232 TRP A O 1
ATOM 1842 N N . GLU A 1 233 ? 9.617 6.252 -0.446 1.00 88.25 233 GLU A N 1
ATOM 1843 C CA . GLU A 1 233 ? 10.699 5.262 -0.457 1.00 88.25 233 GLU A CA 1
ATOM 1844 C C . GLU A 1 233 ? 10.136 3.831 -0.506 1.00 88.25 233 GLU A C 1
ATOM 1846 O O . GLU A 1 233 ? 8.992 3.557 -0.113 1.00 88.25 233 GLU A O 1
ATOM 1851 N N . GLU A 1 234 ? 10.951 2.872 -0.944 1.00 87.00 234 GLU A N 1
ATOM 1852 C CA . GLU A 1 234 ? 10.573 1.463 -0.950 1.00 87.00 234 GLU A CA 1
ATOM 1853 C C . GLU A 1 234 ? 10.264 0.984 0.473 1.00 87.00 234 GLU A C 1
ATOM 1855 O O . GLU A 1 234 ? 11.061 1.128 1.402 1.00 87.00 234 GLU A O 1
ATOM 1860 N N . THR A 1 235 ? 9.099 0.358 0.660 1.00 89.19 235 THR A N 1
ATOM 1861 C CA . THR A 1 235 ? 8.615 -0.113 1.974 1.00 89.19 235 THR A CA 1
ATOM 1862 C C . THR A 1 235 ? 8.531 0.994 3.042 1.00 89.19 235 THR A C 1
ATOM 1864 O O . THR A 1 235 ? 8.632 0.727 4.252 1.00 89.19 235 THR A O 1
ATOM 1867 N N . GLU A 1 236 ? 8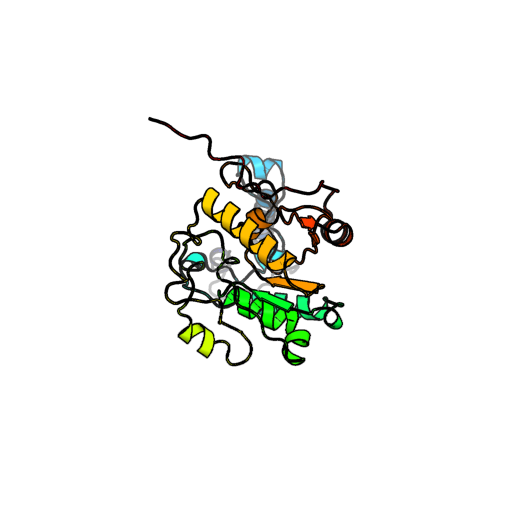.364 2.252 2.620 1.00 93.12 236 GLU A N 1
ATOM 1868 C CA . GLU A 1 236 ? 8.155 3.372 3.530 1.00 93.12 236 GLU A CA 1
ATOM 1869 C C . GLU A 1 236 ? 6.871 3.173 4.349 1.00 93.12 236 GLU A C 1
ATOM 1871 O O . GLU A 1 236 ? 5.808 2.838 3.828 1.00 93.12 236 GLU A O 1
ATOM 1876 N N . LEU A 1 237 ? 6.973 3.393 5.661 1.00 94.50 237 LEU A N 1
ATOM 1877 C CA . LEU A 1 237 ? 5.839 3.345 6.576 1.00 94.50 237 LEU A CA 1
ATOM 1878 C C . LEU A 1 237 ? 5.496 4.763 7.022 1.00 94.50 237 LEU A C 1
ATOM 1880 O O . LEU A 1 237 ? 6.283 5.396 7.736 1.00 94.50 237 LEU A O 1
ATOM 1884 N N . ARG A 1 238 ? 4.283 5.206 6.699 1.00 95.12 238 ARG A N 1
ATOM 1885 C CA . ARG A 1 238 ? 3.679 6.421 7.254 1.00 95.12 238 ARG A CA 1
ATOM 1886 C C . ARG A 1 238 ? 2.392 6.080 7.993 1.00 95.12 238 ARG A C 1
ATOM 1888 O O . ARG A 1 238 ? 1.683 5.155 7.608 1.00 95.12 238 ARG A O 1
ATOM 1895 N N . THR A 1 239 ? 2.113 6.801 9.074 1.00 95.75 239 THR A N 1
ATOM 1896 C CA . THR A 1 239 ? 0.910 6.593 9.897 1.00 95.75 239 THR A CA 1
ATOM 1897 C C . THR A 1 239 ? 0.031 7.831 9.868 1.00 95.75 239 THR A C 1
ATOM 1899 O O . THR A 1 239 ? 0.523 8.948 10.042 1.00 95.75 239 THR A O 1
ATOM 1902 N N . PHE A 1 240 ? -1.270 7.626 9.669 1.00 96.25 240 PHE A N 1
ATOM 1903 C CA . PHE A 1 240 ? -2.267 8.678 9.495 1.00 96.25 240 PHE A CA 1
ATOM 1904 C C . PHE A 1 240 ? -3.447 8.469 10.441 1.00 96.25 240 PHE A C 1
ATOM 1906 O O . PHE A 1 240 ? -3.745 7.344 10.836 1.00 96.25 240 PHE A O 1
ATOM 1913 N N . SER A 1 241 ? -4.144 9.553 10.760 1.00 95.62 241 SER A N 1
ATOM 1914 C CA . SER A 1 241 ? -5.417 9.530 11.478 1.00 95.62 241 SER A CA 1
ATOM 1915 C C . SER A 1 241 ? -6.472 10.278 10.677 1.00 95.62 241 SER A C 1
ATOM 1917 O O . SER A 1 241 ? -6.163 11.267 10.009 1.00 95.62 241 SER A O 1
ATOM 1919 N N . PHE A 1 242 ? -7.721 9.826 10.752 1.00 94.69 242 PHE A N 1
ATOM 1920 C CA . PHE A 1 242 ? -8.832 10.590 10.197 1.00 94.69 242 PHE A CA 1
ATOM 1921 C C . PHE A 1 242 ? -9.059 11.868 11.001 1.00 94.69 242 PHE A C 1
ATOM 1923 O O . PHE A 1 242 ? -8.944 11.878 12.226 1.00 94.69 242 PHE A O 1
ATOM 1930 N N . VAL A 1 243 ? -9.394 12.948 10.303 1.00 91.56 243 VAL A N 1
ATOM 1931 C CA . VAL A 1 243 ? -9.796 14.205 10.934 1.00 91.56 243 VAL A CA 1
ATOM 1932 C C . VAL A 1 243 ? -11.194 14.024 11.525 1.00 91.56 243 VAL A C 1
ATOM 1934 O O . VAL A 1 243 ? -12.146 13.711 10.808 1.00 91.56 243 VAL A O 1
ATOM 1937 N N . GLU A 1 244 ? -11.322 14.205 12.839 1.00 87.19 244 GLU A N 1
ATOM 1938 C CA . GLU A 1 244 ? -12.603 14.057 13.531 1.00 87.19 244 GLU A CA 1
ATOM 1939 C C . GLU A 1 244 ? -13.657 15.036 12.997 1.00 87.19 244 GLU A C 1
ATOM 1941 O O . GLU A 1 244 ? -13.381 16.211 12.754 1.00 87.19 244 GLU A O 1
ATOM 1946 N N . GLY A 1 245 ? -14.885 14.541 12.819 1.00 83.19 245 GLY A N 1
ATOM 1947 C CA . GLY A 1 245 ? -16.011 15.339 12.328 1.00 83.19 245 GLY A CA 1
ATOM 1948 C C . GLY A 1 245 ? -15.968 15.675 10.833 1.00 83.19 245 GLY A C 1
ATOM 1949 O O . GLY A 1 245 ? -16.874 16.353 10.351 1.00 83.19 245 GLY A O 1
ATOM 1950 N N . ASP A 1 246 ? -14.967 15.204 10.082 1.00 85.44 246 ASP A N 1
ATOM 1951 C CA . ASP A 1 246 ? -14.885 15.451 8.643 1.00 85.44 246 ASP A CA 1
ATOM 1952 C C . ASP A 1 246 ? -15.676 14.416 7.818 1.00 85.44 246 ASP A C 1
ATOM 1954 O O . ASP A 1 246 ? -15.331 13.235 7.700 1.00 85.44 246 ASP A O 1
ATOM 1958 N N . GLU A 1 247 ? -16.730 14.886 7.150 1.00 82.75 247 GLU A N 1
ATOM 1959 C CA . GLU A 1 247 ? -17.563 14.060 6.266 1.00 82.75 247 GLU A CA 1
ATOM 1960 C C . GLU A 1 247 ? -16.817 13.568 5.014 1.00 82.75 247 GLU A C 1
ATOM 1962 O O . GLU A 1 247 ? -17.257 12.627 4.342 1.00 82.75 247 GLU A O 1
ATOM 1967 N N . ARG A 1 248 ? -15.678 14.182 4.674 1.00 81.25 248 ARG A N 1
ATOM 1968 C CA . ARG A 1 248 ? -14.907 13.874 3.464 1.00 81.25 248 ARG A CA 1
ATOM 1969 C C . ARG A 1 248 ? -13.888 12.755 3.669 1.00 81.25 248 ARG A C 1
ATOM 1971 O O . ARG A 1 248 ? -13.309 12.337 2.669 1.00 81.25 248 ARG A O 1
ATOM 1978 N N . ALA A 1 249 ? -13.749 12.232 4.890 1.00 89.69 249 ALA A N 1
ATOM 1979 C CA . ALA A 1 249 ? -12.739 11.244 5.266 1.00 89.69 249 ALA A CA 1
ATOM 1980 C C . ALA A 1 249 ? -11.312 11.767 5.040 1.00 89.69 249 ALA A C 1
ATOM 1982 O O . ALA A 1 249 ? -10.465 11.075 4.479 1.00 89.69 249 ALA A O 1
ATOM 1983 N N . MET A 1 250 ? -11.050 13.012 5.434 1.00 87.12 250 MET A N 1
ATOM 1984 C CA . MET A 1 250 ? -9.703 13.571 5.410 1.00 87.12 250 MET A CA 1
ATOM 1985 C C . MET A 1 250 ? -8.774 12.818 6.358 1.00 87.12 250 MET A C 1
ATOM 1987 O O . MET A 1 250 ? -9.153 12.502 7.485 1.00 87.12 250 MET A O 1
ATOM 1991 N N . ILE A 1 251 ? -7.539 12.604 5.913 1.00 92.75 251 ILE A N 1
ATOM 1992 C CA . ILE A 1 251 ? -6.467 12.017 6.712 1.00 92.75 251 ILE A CA 1
ATOM 1993 C C . ILE A 1 251 ? -5.400 13.067 7.025 1.00 92.75 251 ILE A C 1
ATOM 1995 O O . ILE A 1 251 ? -5.115 13.959 6.224 1.00 92.75 251 ILE A O 1
ATOM 1999 N N . ARG A 1 252 ? -4.800 12.960 8.207 1.00 92.25 252 ARG A N 1
ATOM 2000 C CA . ARG A 1 252 ? -3.652 13.755 8.646 1.00 92.25 252 ARG A CA 1
ATOM 2001 C C . ARG A 1 252 ? -2.526 12.807 9.025 1.00 92.25 252 ARG A C 1
ATOM 2003 O O . ARG A 1 252 ? -2.751 11.868 9.785 1.00 92.25 252 ARG A O 1
ATOM 2010 N N . GLU A 1 253 ? -1.323 13.052 8.510 1.00 93.75 253 GLU A N 1
ATOM 2011 C CA . GLU A 1 253 ? -0.144 12.299 8.938 1.00 93.75 253 GLU A CA 1
ATOM 2012 C C . GLU A 1 253 ? 0.130 12.577 10.423 1.00 93.75 253 GLU A C 1
ATOM 2014 O O . GLU A 1 253 ? 0.112 13.722 10.875 1.00 93.75 253 GLU A O 1
ATOM 2019 N N . THR A 1 254 ? 0.342 11.516 11.194 1.00 93.25 254 THR A N 1
ATOM 2020 C CA . THR A 1 254 ? 0.621 11.607 12.631 1.00 93.25 254 THR A CA 1
ATOM 2021 C C . THR A 1 254 ? 1.980 12.255 12.891 1.00 93.25 254 THR A C 1
ATOM 2023 O O . THR A 1 254 ? 2.945 12.028 12.157 1.00 93.25 254 THR A O 1
ATOM 2026 N N . ASP A 1 255 ? 2.100 12.991 13.996 1.00 90.75 255 ASP A N 1
ATOM 2027 C CA . ASP A 1 255 ? 3.358 13.657 14.348 1.00 90.75 255 ASP A CA 1
ATOM 2028 C C . ASP A 1 255 ? 4.517 12.667 14.546 1.00 90.75 255 ASP A C 1
ATOM 2030 O O . ASP A 1 255 ? 5.672 12.989 14.275 1.00 90.75 255 ASP A O 1
ATOM 2034 N N . GLU A 1 256 ? 4.231 11.450 15.021 1.00 90.31 256 GLU A N 1
ATOM 2035 C CA . GLU A 1 256 ? 5.233 10.386 15.138 1.00 90.31 256 GLU A CA 1
ATOM 2036 C C . GLU A 1 256 ? 5.808 10.001 13.769 1.00 90.31 256 GLU A C 1
ATOM 2038 O O . GLU A 1 256 ? 7.029 9.932 13.616 1.00 90.31 256 GLU A O 1
ATOM 2043 N N . SER A 1 257 ? 4.943 9.815 12.766 1.00 92.00 257 SER A N 1
ATOM 2044 C CA . SER A 1 257 ? 5.348 9.522 11.388 1.00 92.00 257 SER A CA 1
ATOM 2045 C C . SER A 1 257 ? 6.213 10.638 10.812 1.00 92.00 257 SER A C 1
ATOM 2047 O O . SER A 1 257 ? 7.315 10.379 10.326 1.00 92.00 257 SER A O 1
ATOM 2049 N N . MET A 1 258 ? 5.764 11.888 10.965 1.00 89.50 258 MET A N 1
ATOM 2050 C CA . MET A 1 258 ? 6.484 13.072 10.492 1.00 89.50 258 MET A CA 1
ATOM 2051 C C . MET A 1 258 ? 7.880 13.170 11.111 1.00 89.50 258 MET A C 1
ATOM 2053 O O . MET A 1 258 ? 8.865 13.350 10.394 1.00 89.50 258 MET A O 1
ATOM 2057 N N . ARG A 1 259 ? 7.990 12.983 12.437 1.00 88.25 259 ARG A N 1
ATOM 2058 C CA . ARG A 1 259 ? 9.282 12.979 13.144 1.00 88.25 259 ARG A CA 1
ATOM 2059 C C . ARG A 1 259 ? 10.186 11.847 12.667 1.00 88.25 259 ARG A C 1
ATOM 2061 O O . ARG A 1 259 ? 11.370 12.087 12.448 1.00 88.25 259 ARG A O 1
ATOM 2068 N N . ARG A 1 260 ? 9.642 10.638 12.476 1.00 86.75 260 ARG A N 1
ATOM 2069 C CA . ARG A 1 260 ? 10.400 9.465 12.011 1.00 86.75 260 ARG A CA 1
ATOM 2070 C C . ARG A 1 260 ? 11.040 9.694 10.641 1.00 86.75 260 ARG A C 1
ATOM 2072 O O . ARG A 1 260 ? 12.160 9.238 10.437 1.00 86.75 260 ARG A O 1
ATOM 2079 N N . ARG A 1 261 ? 10.363 10.409 9.736 1.00 85.31 261 ARG A N 1
ATOM 2080 C CA . ARG A 1 261 ? 10.875 10.727 8.389 1.00 85.31 261 A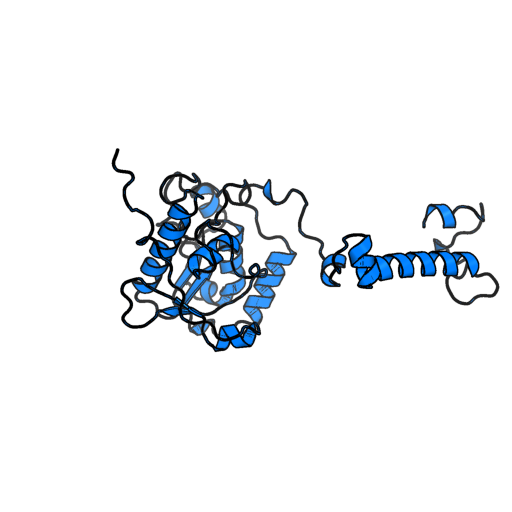RG A CA 1
ATOM 2081 C C . ARG A 1 261 ? 11.521 12.114 8.257 1.00 85.31 261 ARG A C 1
ATOM 2083 O O . ARG A 1 261 ? 11.872 12.521 7.157 1.00 85.31 261 ARG A O 1
ATOM 2090 N N . GLY A 1 262 ? 11.663 12.863 9.354 1.00 81.31 262 GLY A N 1
ATOM 2091 C CA . GLY A 1 262 ? 12.293 14.191 9.351 1.00 81.31 262 GLY A CA 1
ATOM 2092 C C . GLY A 1 262 ? 11.495 15.290 8.635 1.00 81.31 262 GLY A C 1
ATOM 2093 O O . GLY A 1 262 ? 12.077 16.281 8.192 1.00 81.31 262 GLY A O 1
ATOM 2094 N N . ALA A 1 263 ? 10.175 15.138 8.513 1.00 76.06 263 ALA A N 1
ATOM 2095 C CA . ALA A 1 263 ? 9.305 16.118 7.868 1.00 76.06 263 ALA A CA 1
ATOM 2096 C C . ALA A 1 263 ? 8.836 17.216 8.838 1.00 76.06 263 ALA A C 1
ATOM 2098 O O . ALA A 1 263 ? 8.686 16.991 10.039 1.00 76.06 263 ALA A O 1
ATOM 2099 N N . LYS A 1 264 ? 8.599 18.425 8.312 1.00 68.25 264 LYS A N 1
ATOM 2100 C CA . LYS A 1 264 ? 8.042 19.557 9.077 1.00 68.25 264 LYS A CA 1
ATOM 2101 C C . LYS A 1 264 ? 6.519 19.465 9.122 1.00 68.25 264 LYS A C 1
ATOM 2103 O O . LYS A 1 264 ? 5.930 18.977 8.171 1.00 68.25 264 LYS A O 1
ATOM 2108 N N . GLU A 1 265 ? 5.902 19.944 10.202 1.00 57.09 265 GLU A N 1
ATOM 2109 C CA . GLU A 1 265 ? 4.445 19.912 10.379 1.00 57.09 265 GLU A CA 1
ATOM 2110 C C . GLU A 1 265 ? 3.729 20.601 9.207 1.00 57.09 265 GLU A C 1
ATOM 2112 O O . GLU A 1 265 ? 3.945 21.780 8.926 1.00 57.09 265 GLU A O 1
ATOM 2117 N N . GLU A 1 266 ? 2.876 19.845 8.521 1.00 58.53 266 GLU A N 1
ATOM 2118 C CA . GLU A 1 266 ? 2.010 20.330 7.453 1.00 58.53 266 GLU A CA 1
ATOM 2119 C C . GLU A 1 266 ? 0.559 20.059 7.867 1.00 58.53 266 GLU A C 1
ATOM 2121 O O . GLU A 1 266 ? 0.246 19.015 8.443 1.00 58.53 266 GLU A O 1
ATOM 2126 N N . GLY A 1 267 ? -0.323 21.036 7.644 1.00 56.41 267 GLY A N 1
ATOM 2127 C CA . GLY A 1 267 ? -1.730 20.942 8.039 1.00 56.41 267 GLY A CA 1
ATOM 2128 C C . GLY A 1 267 ? -2.479 19.792 7.344 1.00 56.41 267 GLY A C 1
ATOM 2129 O O . GLY A 1 267 ? -1.981 19.224 6.370 1.00 56.41 267 GLY A O 1
ATOM 2130 N N . PRO A 1 268 ? -3.692 19.446 7.814 1.00 56.59 268 PRO A N 1
ATOM 2131 C CA . PRO A 1 268 ? -4.495 18.382 7.214 1.00 56.59 268 PRO A CA 1
ATOM 2132 C C . PRO A 1 268 ? -4.776 18.671 5.730 1.00 56.59 268 PRO A C 1
ATOM 2134 O O . PRO A 1 268 ? -5.199 19.773 5.371 1.00 56.59 268 PRO A O 1
ATOM 2137 N N . ARG A 1 269 ? -4.533 17.678 4.867 1.00 60.00 269 ARG A N 1
ATOM 2138 C CA . ARG A 1 269 ? -4.621 17.812 3.406 1.00 60.00 269 ARG A CA 1
ATOM 2139 C C . ARG A 1 269 ? -5.940 17.255 2.892 1.00 60.00 269 ARG A C 1
ATOM 2141 O O . ARG A 1 269 ? -6.452 16.248 3.376 1.00 60.00 269 ARG A O 1
ATOM 2148 N N . LEU A 1 270 ? -6.533 17.967 1.938 1.00 48.81 270 LEU A N 1
ATOM 2149 C CA . LEU A 1 270 ? -7.877 17.686 1.451 1.00 48.81 270 LEU A CA 1
ATOM 2150 C C . LEU A 1 270 ? -7.793 16.941 0.122 1.00 48.81 270 LEU A C 1
ATOM 2152 O O . LEU A 1 270 ? -7.361 17.517 -0.870 1.00 48.81 270 LEU A O 1
ATOM 2156 N N . ASN A 1 271 ? -8.276 15.703 0.081 1.00 50.06 271 ASN A N 1
ATOM 2157 C CA . ASN A 1 271 ? -8.510 15.005 -1.178 1.00 50.06 271 ASN A CA 1
ATOM 2158 C C . ASN A 1 271 ? -9.800 15.580 -1.812 1.00 50.06 271 ASN A C 1
ATOM 2160 O O . ASN A 1 271 ? -10.899 15.380 -1.279 1.00 50.06 271 ASN A O 1
ATOM 2164 N N . ARG A 1 272 ? -9.686 16.419 -2.860 1.00 49.44 272 ARG A N 1
ATOM 2165 C CA . ARG A 1 272 ? -10.798 17.214 -3.441 1.00 49.44 272 ARG A CA 1
ATOM 2166 C C . ARG A 1 272 ? -11.286 16.667 -4.793 1.00 49.44 272 ARG A C 1
ATOM 2168 O O . ARG A 1 272 ? -10.752 17.060 -5.822 1.00 49.44 272 ARG A O 1
ATOM 2175 N N . PRO A 1 273 ? -12.423 15.946 -4.834 1.00 44.28 273 PRO A N 1
ATOM 2176 C CA . PRO A 1 273 ? -13.176 15.755 -6.083 1.00 44.28 273 PRO A CA 1
ATOM 2177 C C . PRO A 1 273 ? -14.139 16.913 -6.425 1.00 44.28 273 PRO A C 1
ATOM 2179 O O . PRO A 1 273 ? -14.487 17.117 -7.581 1.00 44.28 273 PRO A O 1
ATOM 2182 N N . LYS A 1 274 ? -14.625 17.679 -5.432 1.00 39.06 274 LYS A N 1
ATOM 2183 C CA . LYS A 1 274 ? -15.805 18.569 -5.586 1.00 39.06 274 LYS A CA 1
ATOM 2184 C C . LYS A 1 274 ? -15.541 19.985 -6.126 1.00 39.06 274 LYS A C 1
ATOM 2186 O O . LYS A 1 274 ? -16.500 20.721 -6.327 1.00 39.06 274 LYS A O 1
ATOM 2191 N N . GLU A 1 275 ? -14.296 20.385 -6.377 1.00 39.97 275 GLU A N 1
ATOM 2192 C CA . GLU A 1 275 ? -13.992 21.726 -6.922 1.00 39.97 275 GLU A CA 1
ATOM 2193 C C . GLU A 1 275 ? -13.760 21.746 -8.438 1.00 39.97 275 GLU A C 1
ATOM 2195 O O . GLU A 1 275 ? -13.554 22.810 -9.021 1.00 39.97 275 GLU A O 1
ATOM 2200 N N . ARG A 1 276 ? -13.858 20.595 -9.112 1.00 43.94 276 ARG A N 1
ATOM 2201 C CA . ARG A 1 276 ? -13.564 20.480 -10.542 1.00 43.94 276 ARG A CA 1
ATOM 2202 C C . ARG A 1 276 ? -14.717 19.877 -11.307 1.00 43.94 276 ARG A C 1
ATOM 2204 O O . ARG A 1 276 ? -14.828 18.679 -11.513 1.00 43.94 276 ARG A O 1
ATOM 2211 N N . GLY A 1 277 ? -15.594 20.790 -11.691 1.00 36.72 277 GLY A N 1
ATOM 2212 C CA . GLY A 1 277 ? -16.798 20.519 -12.452 1.00 36.72 277 GLY A CA 1
ATOM 2213 C C . GLY A 1 277 ? -17.708 21.737 -12.463 1.00 36.72 277 GLY A C 1
ATOM 2214 O O . GLY A 1 277 ? -18.884 21.624 -12.138 1.00 36.72 277 GLY A O 1
ATOM 2215 N N . LYS A 1 278 ? -17.182 22.923 -12.812 1.00 26.28 278 LYS A N 1
ATOM 2216 C CA . LYS A 1 278 ? -18.056 23.914 -13.445 1.00 26.28 278 LYS A CA 1
ATOM 2217 C C . LYS A 1 278 ? -18.231 23.452 -14.882 1.00 26.28 278 LYS A C 1
ATOM 2219 O O . LYS A 1 278 ? -17.277 23.442 -15.651 1.00 26.28 278 LYS A O 1
ATOM 2224 N N . SER A 1 279 ? -19.4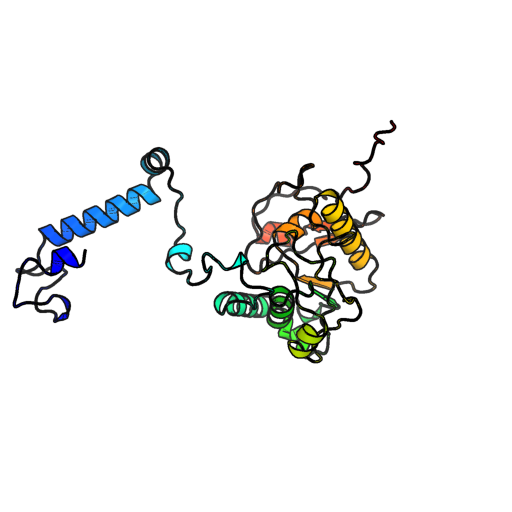49 23.003 -15.153 1.00 29.27 279 SER A N 1
ATOM 2225 C CA . SER A 1 279 ? -20.036 22.771 -16.465 1.00 29.27 279 SER A CA 1
ATOM 2226 C C . SER A 1 279 ? -19.364 23.586 -17.571 1.00 29.27 279 SER A C 1
ATOM 2228 O O . SER A 1 279 ? -19.433 24.816 -17.556 1.00 29.27 279 SER A O 1
ATOM 2230 N N . ILE A 1 280 ? -18.819 22.908 -18.579 1.00 29.59 280 ILE A N 1
ATOM 2231 C CA . ILE A 1 280 ? -18.885 23.466 -19.928 1.00 29.59 280 ILE A CA 1
ATOM 2232 C C . ILE A 1 280 ? -20.302 23.152 -20.398 1.00 29.59 280 ILE A C 1
ATOM 2234 O O . ILE A 1 280 ? -20.610 22.060 -20.864 1.00 29.59 280 ILE A O 1
ATOM 2238 N N . SER A 1 281 ? -21.202 24.082 -20.101 1.00 27.86 281 SER A N 1
ATOM 2239 C CA . SER A 1 281 ? -22.483 24.189 -20.774 1.00 27.86 281 SER A CA 1
ATOM 2240 C C . SER A 1 281 ? -22.247 24.898 -22.106 1.00 27.86 281 SER A C 1
ATOM 2242 O O . SER A 1 281 ? -21.840 26.061 -22.087 1.00 27.86 281 SER A O 1
ATOM 2244 N N . VAL A 1 282 ? -22.606 24.185 -23.182 1.00 32.66 282 VAL A N 1
ATOM 2245 C CA . VAL A 1 282 ? -22.600 24.547 -24.616 1.00 32.66 282 VAL A CA 1
ATOM 2246 C C . VAL A 1 282 ? -21.229 24.548 -25.285 1.00 32.66 282 VAL A C 1
ATOM 2248 O O . VAL A 1 282 ? -20.370 25.374 -24.918 1.00 32.66 282 VAL A O 1
#

Secondary structure (DSSP, 8-state):
-HHHHSTT-SS--GGGTSS-SSS-TTS-HHHHHHHHHHHHHHHHHHH-HHHHHHHT-----TTTTT-----TTGGGSSSPPPPHHHHHHHHHHHHH---GGG--EEEE-SSHHHHHHHHHHTHHHHHTTPPEEE-GGGS-S--SGGGSPPPHHHHHHHSTTTEE-TT--TTTTS-SGGG--SHHHHHHHHHHHHHHHHTSS-SSEEEE--HHHHHHHHT-B-TTS-BSSPPPPTT----EEEPTT-TT--EEE-HHHHHHTTPPP-PPPP--STTS------

InterPro domains:
  IPR006068 Cation-transporting P-type ATPase, C-terminal [PF00689] (1-65)
  IPR013078 Histidine phosphatase superfamily, clade-1 [PF00300] (78-228)
  IPR023298 P-type ATPase, transmembrane domain superfamily [SSF81665] (1-64)
  IPR029033 Histidine phosphatase superfamily [G3DSA:3.40.50.1240] (69-265)
  IPR029033 Histidine phosphatase superfamily [SSF53254] (77-231)
  IPR050275 Phosphoglycerate Mutase/Phosphatase [PTHR48100] (75-247)